Protein AF-A0A969LE19-F1 (afdb_monomer_lite)

Sequence (248 aa):
MICRSRPLHRPPPCPGFSGVHDQVFVLPAPLATGDPVYARVIANGKGAEDLRFSASSLDTVLDRGAEHARMIALAFGALCAVALAALLIWFVLSDKLFVLYAALFSLQALYLAFFSGQGFEWPLLQYALPLTSHAWNVPVALSGAAASLFVREIADLKRFSPRVY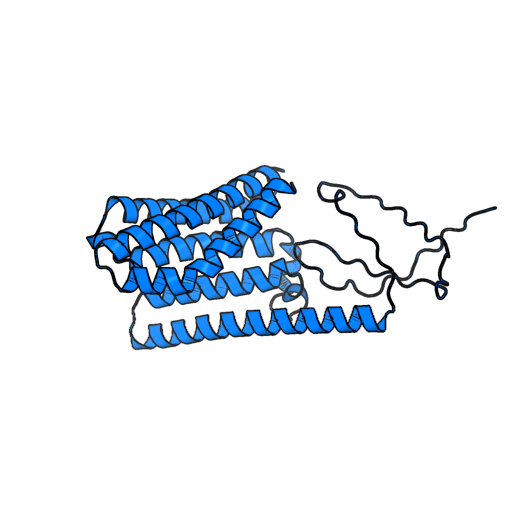TIFGWLAGAFVVLAVANVGGYLGLGGIVAMIGNLLFIGSAIFTLVVSFLAWRRGSRAAGWFLIAWGLLEAMTIATALRMLLAG

Foldseek 3Di:
DDPPDDDFDWDPWQQAAQPPTPTDTDDPDDDDVPDDDDDDDDDDDAPPPDDDDDDDDPVVVVVVSVVVLVVLVVLLVVLQVQLVVLVVVCVVPVDCLSVLSSLLSNLVSQLSLVNRVVVCVDPVSVVCVVVRVLSNQLSVLQSQLSVLQNLLVQLVCVVVPVVSSVVSVVLSVVSNVLSVVSSVCPPVCVVVSLLVSLVSLLVSLVSSLVVLVVSVVVPRPSSVVVCVVCVVVSVVSNVVSVVVVVRD

Structure (mmCIF, N/CA/C/O backbone):
data_AF-A0A969LE19-F1
#
_entry.id   AF-A0A969LE19-F1
#
loop_
_atom_site.group_PDB
_atom_site.id
_atom_site.type_symbol
_atom_site.label_atom_id
_atom_site.label_alt_id
_atom_site.label_comp_id
_atom_site.label_asym_id
_atom_site.label_entity_id
_atom_site.label_seq_id
_atom_site.pdbx_PDB_ins_code
_atom_site.Cartn_x
_atom_site.Cartn_y
_atom_site.Cartn_z
_atom_site.occupancy
_atom_site.B_iso_or_equiv
_atom_site.auth_seq_id
_atom_site.auth_comp_id
_atom_site.auth_asym_id
_atom_site.auth_atom_id
_atom_site.pdbx_PDB_model_num
ATOM 1 N N . MET A 1 1 ? 21.028 9.042 -49.133 1.00 36.41 1 MET A N 1
ATOM 2 C CA . MET A 1 1 ? 21.689 8.277 -48.054 1.00 36.41 1 MET A CA 1
ATOM 3 C C . MET A 1 1 ? 20.644 7.336 -47.464 1.00 36.41 1 MET A C 1
ATOM 5 O O . MET A 1 1 ? 19.675 7.809 -46.888 1.00 36.41 1 MET A O 1
ATOM 9 N N . ILE A 1 2 ? 20.731 6.035 -47.751 1.00 31.73 2 ILE A N 1
ATOM 10 C CA . ILE A 1 2 ? 19.695 5.052 -47.388 1.00 31.73 2 ILE A CA 1
ATOM 11 C C . ILE A 1 2 ? 19.930 4.643 -45.931 1.00 31.73 2 ILE A C 1
ATOM 13 O O . ILE A 1 2 ? 20.863 3.900 -45.635 1.00 31.73 2 ILE A O 1
ATOM 17 N N . CYS A 1 3 ? 19.110 5.161 -45.017 1.00 33.97 3 CYS A N 1
ATOM 18 C CA . CYS A 1 3 ? 19.141 4.790 -43.606 1.00 33.97 3 CYS A CA 1
ATOM 19 C C . CYS A 1 3 ? 18.588 3.360 -43.461 1.00 33.97 3 CYS A C 1
ATOM 21 O O . CYS A 1 3 ? 17.378 3.149 -43.422 1.00 33.97 3 CYS A O 1
ATOM 23 N N . ARG A 1 4 ? 19.469 2.350 -43.448 1.00 35.00 4 ARG A N 1
ATOM 24 C CA . ARG A 1 4 ? 19.096 0.974 -43.084 1.00 35.00 4 ARG A CA 1
ATOM 25 C C . ARG A 1 4 ? 18.848 0.929 -41.575 1.00 35.00 4 ARG A C 1
ATOM 27 O O . ARG A 1 4 ? 19.797 0.901 -40.798 1.00 35.00 4 ARG A O 1
ATOM 34 N N . SER A 1 5 ? 17.585 0.887 -41.164 1.00 40.34 5 SER A N 1
ATOM 35 C CA . SER A 1 5 ? 17.194 0.576 -39.790 1.00 40.34 5 SER A CA 1
ATOM 36 C C . SER A 1 5 ? 17.557 -0.879 -39.476 1.00 40.34 5 SER A C 1
ATOM 38 O O . SER A 1 5 ? 16.873 -1.812 -39.894 1.00 40.34 5 SER A O 1
ATOM 40 N N . ARG A 1 6 ? 18.665 -1.105 -38.762 1.00 45.91 6 ARG A N 1
ATOM 41 C CA . ARG A 1 6 ? 18.943 -2.421 -38.174 1.00 45.91 6 ARG A CA 1
ATOM 42 C C . ARG A 1 6 ? 18.137 -2.562 -36.878 1.00 45.91 6 ARG A C 1
ATOM 44 O O . ARG A 1 6 ? 18.229 -1.671 -36.035 1.00 45.91 6 ARG A O 1
ATOM 51 N N . PRO A 1 7 ? 17.363 -3.645 -36.695 1.00 48.84 7 PRO A N 1
ATOM 52 C CA . PRO A 1 7 ? 16.723 -3.916 -35.414 1.00 48.84 7 PRO A CA 1
ATOM 53 C C . PRO A 1 7 ? 17.807 -4.153 -34.355 1.00 48.84 7 PRO A C 1
ATOM 55 O O . PRO A 1 7 ? 18.694 -4.986 -34.542 1.00 48.84 7 PRO A O 1
ATOM 58 N N . LEU A 1 8 ? 17.763 -3.378 -33.272 1.00 50.53 8 LEU A N 1
ATOM 59 C CA . LEU A 1 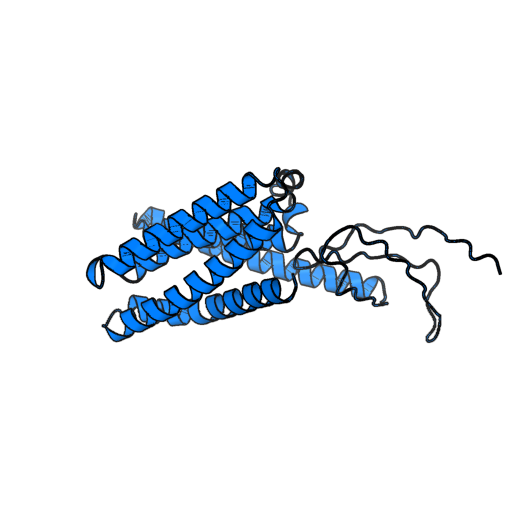8 ? 18.695 -3.501 -32.152 1.00 50.53 8 LEU A CA 1
ATOM 60 C C . LEU A 1 8 ? 18.378 -4.767 -31.354 1.00 50.53 8 LEU A C 1
ATOM 62 O O . LEU A 1 8 ? 17.209 -5.100 -31.140 1.00 50.53 8 LEU A O 1
ATOM 66 N N . HIS A 1 9 ? 19.422 -5.468 -30.911 1.00 49.78 9 HIS A N 1
ATOM 67 C CA . HIS A 1 9 ? 19.263 -6.627 -30.044 1.00 49.78 9 HIS A CA 1
ATOM 68 C C . HIS A 1 9 ? 18.785 -6.143 -28.671 1.00 49.78 9 HIS A C 1
ATOM 70 O O . HIS A 1 9 ? 19.413 -5.276 -28.058 1.00 49.78 9 HIS A O 1
ATOM 76 N N . ARG A 1 10 ? 17.633 -6.653 -28.228 1.00 47.09 10 ARG A N 1
ATOM 77 C CA . ARG A 1 10 ? 17.060 -6.329 -26.922 1.00 47.09 10 ARG A CA 1
ATOM 78 C C . ARG A 1 10 ? 17.648 -7.288 -25.886 1.00 47.09 10 ARG A C 1
ATOM 80 O O . ARG A 1 10 ? 17.325 -8.475 -25.959 1.00 47.09 10 ARG A O 1
ATOM 87 N N . PRO A 1 11 ? 18.495 -6.828 -24.951 1.00 50.28 11 PRO A N 1
ATOM 88 C CA . PRO A 1 11 ? 18.735 -7.577 -23.725 1.00 50.28 11 PRO A CA 1
ATOM 89 C C . PRO A 1 11 ? 17.413 -7.752 -22.952 1.00 50.28 11 PRO A C 1
ATOM 91 O O . PRO A 1 11 ? 16.429 -7.063 -23.254 1.00 50.28 11 PRO A O 1
ATOM 94 N N . PRO A 1 12 ? 17.356 -8.680 -21.979 1.00 48.44 12 PRO A N 1
ATOM 95 C CA . PRO A 1 12 ? 16.197 -8.799 -21.104 1.00 48.44 12 PRO A CA 1
ATOM 96 C C . PRO A 1 12 ? 15.851 -7.428 -20.493 1.00 48.44 12 PRO A C 1
ATOM 98 O O . PRO A 1 12 ? 16.762 -6.666 -20.160 1.00 48.44 12 PRO A O 1
ATOM 101 N N . PRO A 1 13 ? 14.556 -7.080 -20.403 1.00 51.72 13 PRO A N 1
ATOM 102 C CA . PRO A 1 13 ? 14.128 -5.796 -19.861 1.00 51.72 13 PRO A CA 1
ATOM 103 C C . PRO A 1 13 ? 14.626 -5.644 -18.421 1.00 51.72 13 PRO A C 1
ATOM 105 O O . PRO A 1 13 ? 14.497 -6.573 -17.628 1.00 51.72 13 PRO A O 1
ATOM 108 N N . CYS A 1 14 ? 15.175 -4.478 -18.077 1.00 44.94 14 CYS A N 1
ATOM 109 C CA . CYS A 1 14 ? 15.458 -4.150 -16.685 1.00 44.94 14 CYS A CA 1
ATOM 110 C C . CYS A 1 14 ? 14.157 -3.652 -16.031 1.00 44.94 14 CYS A C 1
ATOM 112 O O . CYS A 1 14 ? 13.462 -2.824 -16.630 1.00 44.94 14 CYS A O 1
ATOM 114 N N . PRO A 1 15 ? 13.786 -4.142 -14.836 1.00 50.91 15 PRO A N 1
ATOM 115 C CA . PRO A 1 15 ? 12.581 -3.682 -14.161 1.00 50.91 15 PRO A CA 1
ATOM 116 C C . PRO A 1 15 ? 12.729 -2.201 -13.792 1.00 50.91 15 PRO A C 1
ATOM 118 O O . PRO A 1 15 ? 13.655 -1.813 -13.082 1.00 50.91 15 PRO A O 1
ATOM 121 N N . GLY A 1 16 ? 11.821 -1.377 -14.312 1.00 46.31 16 GLY A N 1
ATOM 122 C CA . GLY A 1 16 ? 11.715 0.038 -13.983 1.00 46.31 16 GLY A CA 1
ATOM 123 C C . GLY A 1 16 ? 10.565 0.305 -13.011 1.00 46.31 16 GLY A C 1
ATOM 124 O O . GLY A 1 16 ? 9.591 -0.445 -12.916 1.00 46.31 16 GLY A O 1
ATOM 125 N N . PHE A 1 17 ? 10.700 1.389 -12.254 1.00 42.28 17 PHE A N 1
ATOM 126 C CA . PHE A 1 17 ? 9.775 1.779 -11.194 1.00 42.28 17 PHE A CA 1
ATOM 127 C C . PHE A 1 17 ? 8.467 2.356 -11.766 1.00 42.28 17 PHE A C 1
ATOM 129 O O . PHE A 1 17 ? 8.497 3.157 -12.695 1.00 42.28 17 PHE A O 1
ATOM 136 N N . SER A 1 18 ? 7.311 2.055 -11.161 1.00 44.66 18 SER A N 1
ATOM 137 C CA . SER A 1 18 ? 6.027 2.727 -11.451 1.00 44.66 18 SER A CA 1
ATOM 138 C C . SER A 1 18 ? 5.414 2.447 -12.833 1.00 44.66 18 SER A C 1
ATOM 140 O O . SER A 1 18 ? 4.820 3.342 -13.437 1.00 44.66 18 SER A O 1
ATOM 142 N N . GLY A 1 19 ? 5.564 1.234 -13.372 1.00 45.75 19 GLY A N 1
ATOM 143 C CA . GLY A 1 19 ? 5.108 0.932 -14.738 1.00 45.75 19 GLY A CA 1
ATOM 144 C C . GLY A 1 19 ? 5.872 1.707 -15.825 1.00 45.75 19 GLY A C 1
ATOM 145 O O . GLY A 1 19 ? 5.530 1.612 -17.003 1.00 45.75 19 GLY A O 1
ATOM 146 N N . VAL A 1 20 ? 6.920 2.448 -15.443 1.00 49.94 20 VAL A N 1
ATOM 147 C CA . VAL A 1 20 ? 7.927 2.972 -16.361 1.00 49.94 20 VAL A CA 1
ATOM 148 C C . VAL A 1 20 ? 8.785 1.782 -16.756 1.00 49.94 20 VAL A C 1
ATOM 150 O O . VAL A 1 20 ? 9.534 1.237 -15.951 1.00 49.94 20 VAL A O 1
ATOM 153 N N . HIS A 1 21 ? 8.624 1.325 -17.990 1.00 53.62 21 HIS A N 1
ATOM 154 C CA . HIS A 1 21 ? 9.462 0.273 -18.536 1.00 53.62 21 HIS A CA 1
ATOM 155 C C . HIS A 1 21 ? 10.773 0.888 -19.021 1.00 53.62 21 HIS A C 1
ATOM 157 O O . HIS A 1 21 ? 10.807 1.480 -20.102 1.00 53.62 21 HIS A O 1
ATOM 163 N N . ASP A 1 22 ? 11.850 0.714 -18.254 1.00 59.25 22 ASP A N 1
ATOM 164 C CA . ASP A 1 22 ? 13.194 0.999 -18.752 1.00 59.25 22 ASP A CA 1
ATOM 165 C C . ASP A 1 22 ? 13.553 -0.050 -19.808 1.00 59.25 22 ASP A C 1
ATOM 167 O O . ASP A 1 22 ? 13.890 -1.203 -19.529 1.00 59.25 22 ASP A O 1
ATOM 171 N N . GLN A 1 23 ? 13.423 0.348 -21.073 1.00 67.25 23 GLN A N 1
ATOM 172 C CA . GLN A 1 23 ? 13.844 -0.475 -22.196 1.00 67.25 23 GLN A CA 1
ATOM 173 C C . GLN A 1 23 ? 15.302 -0.182 -22.515 1.00 67.25 23 GLN A C 1
ATOM 175 O O . GLN A 1 23 ? 15.652 0.891 -23.008 1.00 67.25 23 GLN A O 1
ATOM 180 N N . VAL A 1 24 ? 16.151 -1.172 -22.259 1.00 71.88 24 VAL A N 1
ATOM 181 C CA . VAL A 1 24 ? 17.570 -1.113 -22.595 1.00 71.88 24 VAL A CA 1
ATOM 182 C C . VAL A 1 24 ? 17.761 -1.637 -24.015 1.00 71.88 24 VAL A C 1
ATOM 184 O O . VAL A 1 24 ? 17.301 -2.724 -24.363 1.00 71.88 24 VAL A O 1
ATOM 187 N N . PHE A 1 25 ? 18.460 -0.865 -24.844 1.00 75.00 25 PHE A N 1
ATOM 188 C CA . PHE A 1 25 ? 18.833 -1.259 -26.200 1.00 75.00 25 PHE A CA 1
ATOM 189 C C . PHE A 1 25 ? 20.350 -1.215 -26.334 1.00 75.00 25 PHE A C 1
ATOM 191 O O . PHE A 1 25 ? 20.971 -0.191 -26.053 1.00 75.00 25 PHE A O 1
ATOM 198 N N . VAL A 1 26 ? 20.950 -2.316 -26.788 1.00 79.19 26 VAL A N 1
ATOM 199 C CA . VAL A 1 26 ? 22.393 -2.356 -27.046 1.00 79.19 26 VAL A CA 1
ATOM 200 C C . VAL A 1 26 ? 22.663 -1.731 -28.408 1.00 79.19 26 VAL A C 1
ATOM 202 O O . VAL A 1 26 ? 22.120 -2.174 -29.422 1.00 79.19 26 VAL A O 1
ATOM 205 N N . LEU A 1 27 ? 23.505 -0.700 -28.431 1.00 79.31 27 LEU A N 1
ATOM 206 C CA . LEU A 1 27 ? 23.938 -0.050 -29.662 1.00 79.31 27 LEU A CA 1
ATOM 207 C C . LEU A 1 27 ? 25.045 -0.871 -30.345 1.00 79.31 27 LEU A C 1
ATOM 209 O O . LEU A 1 27 ? 25.908 -1.424 -29.667 1.00 79.31 27 LEU A O 1
ATOM 213 N N . PRO A 1 28 ? 25.048 -0.954 -31.686 1.00 75.31 28 PRO A N 1
ATOM 214 C CA . PRO A 1 28 ? 25.991 -1.786 -32.432 1.00 75.31 28 PRO A CA 1
ATOM 215 C C . PRO A 1 28 ? 27.413 -1.210 -32.486 1.00 75.31 28 PRO A C 1
ATOM 217 O O . PRO A 1 28 ? 28.329 -1.920 -32.892 1.00 75.31 28 PRO A O 1
ATOM 220 N N . ALA A 1 29 ? 27.600 0.061 -32.123 1.00 78.69 29 ALA A N 1
ATOM 221 C CA . ALA A 1 29 ? 28.895 0.725 -32.068 1.00 78.69 29 ALA A CA 1
ATOM 222 C C . ALA A 1 29 ? 28.968 1.642 -30.831 1.00 78.69 29 ALA A C 1
ATOM 224 O O . ALA A 1 29 ? 27.926 2.163 -30.416 1.00 78.69 29 ALA A O 1
ATOM 225 N N . PRO A 1 30 ? 30.165 1.849 -30.248 1.00 78.06 30 PRO A N 1
ATOM 226 C CA . PRO A 1 30 ? 30.364 2.838 -29.195 1.00 78.06 30 PRO A CA 1
ATOM 227 C C . PRO A 1 30 ? 30.008 4.233 -29.714 1.00 78.06 30 PRO A C 1
ATOM 229 O O . PRO A 1 30 ? 30.428 4.604 -30.807 1.00 78.06 30 PRO A O 1
ATOM 232 N N . LEU A 1 31 ? 29.247 4.996 -28.932 1.00 80.12 31 LEU A N 1
ATOM 233 C CA . LEU A 1 31 ? 28.940 6.392 -29.238 1.00 80.12 31 LEU A CA 1
ATOM 234 C C . LEU A 1 31 ? 30.134 7.280 -28.892 1.00 80.12 31 LEU A C 1
ATOM 236 O O . LEU A 1 31 ? 30.628 7.229 -27.762 1.00 80.12 31 LEU A O 1
ATOM 240 N N . ALA A 1 32 ? 30.553 8.128 -29.827 1.00 80.00 32 ALA A N 1
ATOM 241 C CA . ALA A 1 32 ? 31.421 9.257 -29.531 1.00 80.00 32 ALA A CA 1
ATOM 242 C C . ALA A 1 32 ? 30.590 10.478 -29.099 1.00 80.00 32 ALA A C 1
ATOM 244 O O . ALA A 1 32 ? 29.412 10.625 -29.437 1.00 80.00 32 ALA A O 1
ATOM 245 N N . THR A 1 33 ? 31.207 11.385 -28.341 1.00 75.38 33 THR A N 1
ATOM 246 C CA . THR A 1 33 ? 30.573 12.650 -27.953 1.00 75.38 33 THR A CA 1
ATOM 247 C C . THR A 1 33 ? 30.204 13.449 -29.205 1.00 75.38 33 THR A C 1
ATOM 249 O O . THR A 1 33 ? 31.085 13.865 -29.951 1.00 75.38 33 THR A O 1
ATOM 252 N N . GLY A 1 34 ? 28.906 13.682 -29.416 1.00 77.25 34 GLY A N 1
ATOM 253 C CA . GLY A 1 34 ? 28.380 14.407 -30.579 1.00 77.25 34 GLY A CA 1
ATOM 254 C C . GLY A 1 34 ? 27.748 13.527 -31.661 1.00 77.25 34 GLY A C 1
ATOM 255 O O . GLY A 1 34 ? 27.151 14.073 -32.588 1.00 77.25 34 GLY A O 1
ATOM 256 N N . ASP A 1 35 ? 27.810 12.197 -31.535 1.00 82.62 35 ASP A N 1
ATOM 257 C CA . ASP A 1 35 ? 27.139 11.296 -32.474 1.00 82.62 35 ASP A CA 1
ATOM 258 C C . ASP A 1 35 ? 25.607 11.389 -32.335 1.00 82.62 35 ASP A C 1
ATOM 260 O O . ASP A 1 35 ? 25.065 11.211 -31.236 1.00 82.62 35 ASP A O 1
ATOM 264 N N . PRO A 1 36 ? 24.867 11.642 -33.431 1.00 80.44 36 PRO A N 1
ATOM 265 C CA . PRO A 1 36 ? 23.417 11.733 -33.372 1.00 80.44 36 PRO A CA 1
ATOM 266 C C . PRO A 1 36 ? 22.781 10.341 -33.264 1.00 80.44 36 PRO A C 1
ATOM 268 O O . PRO A 1 36 ? 22.986 9.469 -34.111 1.00 80.44 36 PRO A O 1
ATOM 271 N N . VAL A 1 37 ? 21.934 10.153 -32.248 1.00 80.31 37 VAL A N 1
ATOM 272 C CA . VAL A 1 37 ? 21.099 8.956 -32.080 1.00 80.31 37 VAL A CA 1
ATOM 273 C C . VAL A 1 37 ? 19.658 9.299 -32.425 1.00 80.31 37 VAL A C 1
ATOM 275 O O . VAL A 1 37 ? 19.051 10.174 -31.813 1.00 80.31 37 VAL A O 1
ATOM 278 N N . TYR A 1 38 ? 19.089 8.573 -33.385 1.00 81.50 38 TYR A N 1
ATOM 279 C CA . TYR A 1 38 ? 17.689 8.719 -33.770 1.00 81.50 38 TYR A CA 1
ATOM 280 C C . TYR A 1 38 ? 16.873 7.557 -33.207 1.00 81.50 38 TYR A C 1
ATOM 282 O O . TYR A 1 38 ? 17.061 6.406 -33.602 1.00 81.50 38 TYR A O 1
ATOM 290 N N . ALA A 1 39 ? 15.937 7.861 -32.309 1.00 78.50 39 ALA A N 1
ATOM 291 C CA . ALA A 1 39 ? 14.972 6.902 -31.788 1.00 78.50 39 ALA A CA 1
ATOM 292 C C . ALA A 1 39 ? 13.577 7.234 -32.327 1.00 78.50 39 ALA A C 1
ATOM 294 O O . ALA A 1 39 ? 13.076 8.343 -32.150 1.00 78.50 39 ALA A O 1
ATOM 295 N N . ARG A 1 40 ? 12.930 6.263 -32.980 1.00 81.19 40 ARG A N 1
ATOM 296 C CA . ARG A 1 40 ? 11.511 6.362 -33.335 1.00 81.19 40 ARG A CA 1
ATOM 297 C C . ARG A 1 40 ? 10.702 5.617 -32.284 1.00 81.19 40 ARG A C 1
ATOM 299 O O . ARG A 1 40 ? 10.739 4.389 -32.251 1.00 81.19 40 ARG A O 1
ATOM 306 N N . VAL A 1 41 ? 9.954 6.352 -31.468 1.00 74.25 41 VAL A N 1
ATOM 307 C CA . VAL A 1 41 ? 9.020 5.761 -30.506 1.00 74.25 41 VAL 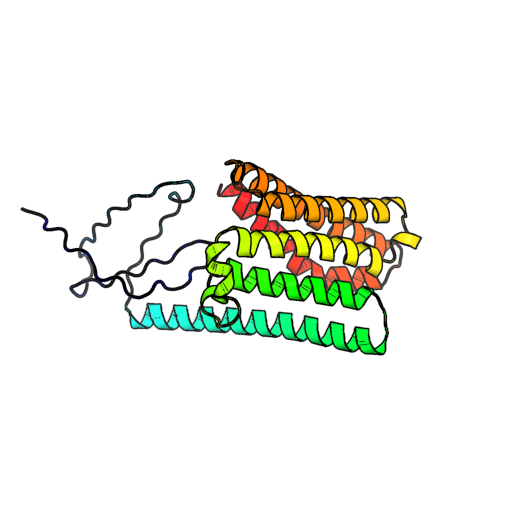A CA 1
ATOM 308 C C . VAL A 1 41 ? 7.623 5.747 -31.101 1.00 74.25 41 VAL A C 1
ATOM 310 O O . VAL A 1 41 ? 7.116 6.765 -31.563 1.00 74.25 41 VAL A O 1
ATOM 313 N N . ILE A 1 42 ? 7.020 4.563 -31.120 1.00 74.00 42 ILE A N 1
ATOM 314 C CA . ILE A 1 42 ? 5.616 4.370 -31.466 1.00 74.00 42 ILE A CA 1
ATOM 315 C C . ILE A 1 42 ? 4.941 3.961 -30.166 1.00 74.00 42 ILE A C 1
ATOM 317 O O . ILE A 1 42 ? 5.086 2.820 -29.729 1.00 74.00 42 ILE A O 1
ATOM 321 N N . ALA A 1 43 ? 4.274 4.908 -29.518 1.00 65.81 43 ALA A N 1
ATOM 322 C CA . ALA A 1 43 ? 3.527 4.636 -28.306 1.00 65.81 43 ALA A CA 1
ATOM 323 C C . ALA A 1 43 ? 2.046 4.451 -28.642 1.00 65.81 43 ALA A C 1
ATOM 325 O O . ALA A 1 43 ? 1.455 5.280 -29.329 1.00 65.81 43 ALA A O 1
ATOM 326 N N . ASN A 1 44 ? 1.457 3.363 -28.150 1.00 56.16 44 ASN A N 1
ATOM 327 C CA . ASN A 1 44 ? 0.028 3.092 -28.256 1.00 56.16 44 ASN A CA 1
ATOM 328 C C . ASN A 1 44 ? -0.565 3.141 -26.840 1.00 56.16 44 ASN A C 1
ATOM 330 O O . ASN A 1 44 ? -0.366 2.204 -26.071 1.00 56.16 44 ASN A O 1
ATOM 334 N N . GLY A 1 45 ? -1.261 4.228 -26.493 1.00 56.16 45 GLY A N 1
ATOM 335 C CA . GLY A 1 45 ? -1.911 4.414 -25.186 1.00 56.16 45 GLY A CA 1
ATOM 336 C C . GLY A 1 45 ? -1.483 5.686 -24.439 1.00 56.16 45 GLY A C 1
ATOM 337 O O . GLY A 1 45 ? -0.658 6.454 -24.928 1.00 56.16 45 GLY A O 1
ATOM 338 N N . LYS A 1 46 ? -2.069 5.909 -23.254 1.00 47.06 46 LYS A N 1
ATOM 339 C CA . LYS A 1 46 ? -1.696 6.992 -22.323 1.00 47.06 46 LYS A CA 1
ATOM 340 C C . LYS A 1 46 ? -0.398 6.638 -21.581 1.00 47.06 46 LYS A C 1
ATOM 342 O O . LYS A 1 46 ? -0.215 5.474 -21.230 1.00 47.06 46 LYS A O 1
ATOM 347 N N . GLY A 1 47 ? 0.481 7.618 -21.343 1.00 50.31 47 GLY A N 1
ATOM 348 C CA . GLY A 1 47 ? 1.786 7.420 -20.677 1.00 50.31 47 GLY A CA 1
ATOM 349 C C . GLY A 1 47 ? 3.022 7.586 -21.575 1.00 50.31 47 GLY A C 1
ATOM 350 O O . GLY A 1 47 ? 4.148 7.429 -21.116 1.00 50.31 47 GLY A O 1
ATOM 351 N N . ALA A 1 48 ? 2.834 7.952 -22.846 1.00 54.19 48 ALA A N 1
ATOM 352 C CA . ALA A 1 48 ? 3.904 8.249 -23.808 1.00 54.19 48 ALA A CA 1
ATOM 353 C C . ALA A 1 48 ? 4.546 9.643 -23.642 1.00 54.19 48 ALA A C 1
ATOM 355 O O . ALA A 1 48 ? 5.279 10.102 -24.515 1.00 54.19 48 ALA A O 1
ATOM 356 N N . GLU A 1 49 ? 4.189 10.348 -22.573 1.00 55.75 49 GLU A N 1
ATOM 357 C CA . GLU A 1 49 ? 4.239 11.813 -22.492 1.00 55.75 49 GLU A CA 1
ATOM 358 C C . GLU A 1 49 ? 5.515 12.301 -21.784 1.00 55.75 49 GLU A C 1
ATOM 360 O O . GLU A 1 49 ? 5.957 13.421 -22.012 1.00 55.75 49 GLU A O 1
ATOM 365 N N . ASP A 1 50 ? 6.161 11.424 -21.003 1.00 60.66 50 ASP A N 1
ATOM 366 C CA . ASP A 1 50 ? 7.442 11.663 -20.319 1.00 60.66 50 ASP A CA 1
ATOM 367 C C . ASP A 1 50 ? 8.473 10.602 -20.753 1.00 60.66 50 ASP A C 1
ATOM 369 O O . ASP A 1 50 ? 8.895 9.733 -19.988 1.00 60.66 50 ASP A O 1
ATOM 373 N N . LEU A 1 51 ? 8.834 10.620 -22.042 1.00 68.62 51 LEU A N 1
ATOM 374 C CA . LEU A 1 51 ? 9.896 9.768 -22.580 1.00 68.62 51 LEU A CA 1
ATOM 375 C C . LEU A 1 51 ? 11.258 10.380 -22.267 1.00 68.62 51 LEU A C 1
ATOM 377 O O . LEU A 1 51 ? 11.630 11.425 -22.805 1.00 68.62 51 LEU A O 1
ATOM 381 N N . ARG A 1 52 ? 12.035 9.689 -21.435 1.00 72.62 52 ARG A N 1
ATOM 382 C CA . ARG A 1 52 ? 13.413 10.067 -21.126 1.00 72.62 52 ARG A CA 1
ATOM 383 C C . ARG A 1 52 ? 14.374 9.133 -21.833 1.00 72.62 52 ARG A C 1
ATOM 385 O O . ARG A 1 52 ? 14.350 7.926 -21.626 1.00 72.62 52 ARG A O 1
ATOM 392 N N . PHE A 1 53 ? 15.245 9.711 -22.647 1.00 78.19 53 PHE A N 1
ATOM 393 C CA . PHE A 1 53 ? 16.324 8.982 -23.296 1.00 78.19 53 PHE A CA 1
ATOM 394 C C . PHE A 1 53 ? 17.628 9.320 -22.595 1.00 78.19 53 PHE A C 1
ATOM 396 O O . PHE A 1 53 ? 17.948 10.489 -22.381 1.00 78.19 53 PHE A O 1
ATOM 403 N N . SER A 1 54 ? 18.389 8.292 -22.248 1.00 79.81 54 SER A N 1
ATOM 404 C CA . SER A 1 54 ? 19.750 8.455 -21.758 1.00 79.81 54 SER A CA 1
ATOM 405 C C . SER A 1 54 ? 20.643 7.404 -22.401 1.00 79.81 54 SER A C 1
ATOM 407 O O . SER A 1 54 ? 20.207 6.285 -22.667 1.00 79.81 54 SER A O 1
ATOM 409 N N . ALA A 1 55 ? 21.883 7.787 -22.685 1.00 81.44 55 ALA A N 1
ATOM 410 C CA . ALA A 1 55 ? 22.926 6.870 -23.111 1.00 81.44 55 ALA A CA 1
ATOM 411 C C . ALA A 1 55 ? 23.878 6.651 -21.932 1.00 81.44 55 ALA A C 1
ATOM 413 O O . ALA A 1 55 ? 24.283 7.603 -21.264 1.00 81.44 55 ALA A O 1
ATOM 414 N N . SER A 1 56 ? 24.218 5.397 -21.657 1.00 81.19 56 SER A N 1
ATOM 415 C CA . SER A 1 56 ? 25.171 5.026 -20.614 1.00 81.19 56 SER A CA 1
ATOM 416 C C . SER A 1 56 ? 25.896 3.742 -21.012 1.00 81.19 56 SER A C 1
ATOM 418 O O . SER A 1 56 ? 25.512 3.089 -21.985 1.00 81.19 56 SER A O 1
ATOM 420 N N . SER A 1 57 ? 26.962 3.392 -20.295 1.00 82.31 57 SER A N 1
ATOM 421 C CA . SER A 1 57 ? 27.628 2.105 -20.490 1.00 82.31 57 SER A CA 1
ATOM 422 C C . SER A 1 57 ? 26.769 0.974 -19.923 1.00 82.31 57 SER A C 1
ATOM 424 O O . SER A 1 57 ? 25.999 1.172 -18.980 1.00 82.31 57 SER A O 1
ATOM 426 N N . LEU A 1 58 ? 26.911 -0.225 -20.496 1.00 79.56 58 LEU A N 1
ATOM 427 C CA . LEU A 1 58 ? 26.175 -1.408 -20.048 1.00 79.56 58 LEU A CA 1
ATOM 428 C C . LEU A 1 58 ? 26.424 -1.690 -18.561 1.00 79.56 58 LEU A C 1
ATOM 430 O O . LEU A 1 58 ? 25.467 -1.903 -17.825 1.00 79.56 58 LEU A O 1
ATOM 434 N N . ASP A 1 59 ? 27.679 -1.604 -18.117 1.00 81.50 59 ASP A N 1
ATOM 435 C CA . ASP A 1 59 ? 28.059 -1.861 -16.723 1.00 81.50 59 ASP A CA 1
ATOM 436 C C . ASP A 1 59 ? 27.334 -0.916 -15.759 1.00 81.50 59 ASP A C 1
ATOM 438 O O . ASP A 1 59 ? 26.736 -1.354 -14.783 1.00 81.50 59 ASP A O 1
ATOM 442 N N . THR A 1 60 ? 27.270 0.380 -16.083 1.00 82.69 60 THR A N 1
ATOM 443 C CA . THR A 1 60 ? 26.568 1.363 -15.244 1.00 82.69 60 THR A CA 1
ATOM 444 C C . THR A 1 60 ? 25.057 1.121 -15.195 1.00 82.69 60 THR A C 1
ATOM 446 O O . THR A 1 60 ? 24.430 1.356 -14.162 1.00 82.69 60 THR A O 1
ATOM 449 N N . VAL A 1 61 ? 24.452 0.657 -16.292 1.00 79.62 61 VAL A N 1
ATOM 450 C CA . VAL A 1 61 ? 23.021 0.308 -16.322 1.00 79.62 61 VAL A CA 1
ATOM 451 C C . VAL A 1 61 ? 22.752 -0.943 -15.484 1.00 79.62 61 VAL A C 1
ATOM 453 O O . VAL A 1 61 ? 21.805 -0.953 -14.697 1.00 79.62 61 VAL A O 1
ATOM 456 N N . LEU A 1 62 ? 23.597 -1.969 -15.607 1.00 80.81 62 LEU A N 1
ATOM 457 C CA . LEU A 1 62 ? 23.471 -3.211 -14.844 1.00 80.81 62 LEU A CA 1
ATOM 458 C C . LEU A 1 62 ? 23.696 -2.990 -13.345 1.00 80.81 62 LEU A C 1
ATOM 460 O O . LEU A 1 62 ? 22.908 -3.493 -12.545 1.00 80.81 62 LEU A O 1
ATOM 464 N N . ASP A 1 63 ? 24.699 -2.198 -12.962 1.00 83.69 63 ASP A N 1
ATOM 465 C CA . ASP A 1 63 ? 24.988 -1.889 -11.559 1.00 83.69 63 ASP A CA 1
ATOM 466 C C . ASP A 1 63 ? 23.828 -1.139 -10.896 1.00 83.69 63 ASP A C 1
ATOM 468 O O . ASP A 1 63 ? 23.374 -1.528 -9.817 1.00 83.69 63 ASP A O 1
ATOM 472 N N . ARG A 1 64 ? 23.275 -0.115 -11.564 1.00 80.81 64 ARG A N 1
ATOM 473 C CA . ARG A 1 64 ? 22.090 0.605 -11.061 1.00 80.81 64 ARG A CA 1
ATOM 474 C C . ARG A 1 64 ? 20.870 -0.304 -10.962 1.00 80.81 64 ARG A C 1
ATOM 476 O O . ARG A 1 64 ? 20.141 -0.233 -9.973 1.00 80.81 64 ARG A O 1
ATOM 483 N N . GLY A 1 65 ? 20.646 -1.156 -11.964 1.00 78.19 65 GLY A N 1
ATOM 484 C CA . GLY A 1 65 ? 19.560 -2.135 -11.947 1.00 78.19 65 GLY A CA 1
ATOM 485 C C . GLY A 1 65 ? 19.695 -3.112 -10.777 1.00 78.19 65 GLY A C 1
ATOM 486 O O . GLY A 1 65 ? 18.727 -3.357 -10.058 1.00 78.19 65 GLY A O 1
ATOM 487 N N . ALA A 1 66 ? 20.908 -3.608 -10.523 1.00 81.38 66 ALA A N 1
ATOM 488 C CA . ALA A 1 66 ? 21.198 -4.509 -9.413 1.00 81.38 66 ALA A CA 1
ATOM 489 C C . ALA A 1 66 ? 21.049 -3.825 -8.044 1.00 81.38 66 ALA A C 1
ATOM 491 O O . ALA A 1 66 ? 20.506 -4.425 -7.114 1.00 81.38 66 ALA A O 1
ATOM 492 N N . GLU A 1 67 ? 21.505 -2.580 -7.900 1.00 85.19 67 GLU A N 1
ATOM 493 C CA . GLU A 1 67 ? 21.331 -1.798 -6.672 1.00 85.19 67 GLU A CA 1
ATOM 494 C C . GLU A 1 67 ? 19.846 -1.557 -6.378 1.00 85.19 67 GLU A C 1
ATOM 496 O O . GLU A 1 67 ? 19.376 -1.832 -5.270 1.00 85.19 67 GLU A O 1
ATOM 501 N N . HIS A 1 68 ? 19.085 -1.134 -7.389 1.00 80.50 68 HIS A N 1
ATOM 502 C CA . HIS A 1 68 ? 17.641 -0.949 -7.274 1.00 80.50 68 HIS A CA 1
ATOM 503 C C . HIS A 1 68 ? 16.937 -2.247 -6.868 1.00 80.50 68 HIS A C 1
ATOM 505 O O . HIS A 1 68 ? 16.148 -2.265 -5.918 1.00 80.50 68 HIS A O 1
ATOM 511 N N . ALA A 1 69 ? 17.308 -3.350 -7.520 1.00 81.31 69 ALA A N 1
ATOM 512 C CA . ALA A 1 69 ? 16.762 -4.662 -7.235 1.00 81.31 69 ALA A CA 1
ATOM 513 C C . ALA A 1 69 ? 17.024 -5.112 -5.787 1.00 81.31 69 ALA A C 1
ATOM 515 O O . ALA A 1 69 ? 16.149 -5.678 -5.121 1.00 81.31 69 ALA A O 1
ATOM 516 N N . ARG A 1 70 ? 18.223 -4.835 -5.265 1.00 86.31 70 ARG A N 1
ATOM 517 C CA . ARG A 1 70 ? 18.581 -5.124 -3.869 1.00 86.31 70 ARG A CA 1
ATOM 518 C C . ARG A 1 70 ? 17.776 -4.275 -2.892 1.00 86.31 70 ARG A C 1
ATOM 520 O O . ARG A 1 70 ? 17.297 -4.814 -1.897 1.00 86.31 70 ARG A O 1
ATOM 527 N N . MET A 1 71 ? 17.588 -2.984 -3.170 1.00 88.19 71 MET A N 1
ATOM 528 C CA . MET A 1 71 ? 16.791 -2.103 -2.308 1.00 88.19 71 MET A CA 1
ATOM 529 C C . MET A 1 71 ? 15.336 -2.572 -2.191 1.00 88.19 71 MET A C 1
ATOM 531 O O . MET A 1 71 ? 14.806 -2.639 -1.081 1.00 88.19 71 MET A O 1
ATOM 535 N N . ILE A 1 72 ? 14.704 -2.954 -3.306 1.00 87.25 72 ILE A N 1
ATOM 536 C CA . ILE A 1 72 ? 13.333 -3.489 -3.303 1.00 87.25 72 ILE A CA 1
ATOM 537 C C . ILE A 1 72 ? 13.263 -4.807 -2.531 1.00 87.25 72 ILE A C 1
ATOM 539 O O . ILE A 1 72 ? 12.369 -4.974 -1.703 1.00 87.25 72 ILE A O 1
ATOM 543 N N . ALA A 1 73 ? 14.207 -5.726 -2.754 1.00 87.19 73 ALA A N 1
ATOM 544 C CA . ALA A 1 73 ? 14.240 -7.004 -2.045 1.00 87.19 73 ALA A CA 1
ATOM 545 C C . ALA A 1 73 ? 14.404 -6.819 -0.524 1.00 87.19 73 ALA A C 1
ATOM 547 O O . ALA A 1 73 ? 13.718 -7.483 0.254 1.00 87.19 73 ALA A O 1
ATOM 548 N N . LEU A 1 74 ? 15.259 -5.884 -0.093 1.00 91.69 74 LEU A N 1
ATOM 549 C CA . LEU A 1 74 ? 15.431 -5.538 1.321 1.00 91.69 74 LEU A CA 1
ATOM 550 C C . LEU A 1 74 ? 14.157 -4.934 1.920 1.00 91.69 74 LEU A C 1
ATOM 552 O O . LEU A 1 74 ? 13.733 -5.349 2.999 1.00 91.69 74 LEU A O 1
ATOM 556 N N . ALA A 1 75 ? 13.522 -3.993 1.220 1.00 91.56 75 ALA A N 1
ATOM 557 C CA . ALA A 1 75 ? 12.276 -3.379 1.671 1.00 91.56 75 ALA A CA 1
ATOM 558 C C . ALA A 1 75 ? 11.132 -4.404 1.750 1.00 91.56 75 ALA A C 1
ATOM 560 O O . ALA A 1 75 ? 10.418 -4.455 2.750 1.00 91.56 75 ALA A O 1
ATOM 561 N N . PHE A 1 76 ? 10.999 -5.272 0.745 1.00 92.00 76 PHE A N 1
ATOM 562 C CA . PHE A 1 76 ? 10.045 -6.379 0.753 1.00 92.00 76 PHE A CA 1
ATOM 563 C C . PHE A 1 76 ? 10.288 -7.320 1.939 1.00 92.00 76 PHE A C 1
ATOM 565 O O . PHE A 1 76 ? 9.366 -7.596 2.707 1.00 92.00 76 PHE A O 1
ATOM 572 N N . GLY A 1 77 ? 11.536 -7.755 2.137 1.00 92.12 77 GLY A N 1
ATOM 573 C CA . GLY A 1 77 ? 11.921 -8.615 3.254 1.00 92.12 77 GLY A CA 1
ATOM 574 C C . GLY A 1 77 ? 11.618 -7.984 4.613 1.00 92.12 77 GLY A C 1
ATOM 575 O O . GLY A 1 77 ? 11.086 -8.660 5.493 1.00 92.12 77 GLY A O 1
ATOM 576 N N . ALA A 1 78 ? 11.872 -6.682 4.773 1.00 94.50 78 ALA A N 1
ATOM 577 C CA . ALA A 1 78 ? 11.542 -5.947 5.991 1.00 94.50 78 ALA A CA 1
ATOM 578 C C . ALA A 1 78 ? 10.026 -5.914 6.256 1.00 94.50 78 ALA A C 1
ATOM 580 O O . ALA A 1 78 ? 9.595 -6.201 7.374 1.00 94.50 78 ALA A O 1
ATOM 581 N N . LEU A 1 79 ? 9.203 -5.634 5.238 1.00 94.19 79 LEU A N 1
ATOM 582 C CA . LEU A 1 79 ? 7.740 -5.642 5.369 1.00 94.19 79 LEU A CA 1
ATOM 583 C C . LEU A 1 79 ? 7.212 -7.044 5.722 1.00 94.19 79 LEU A C 1
ATOM 585 O O . LEU A 1 79 ? 6.365 -7.177 6.607 1.00 94.19 79 LEU A O 1
ATOM 589 N N . CYS A 1 80 ? 7.750 -8.096 5.096 1.00 94.69 80 CYS A N 1
ATOM 590 C CA . CYS A 1 80 ? 7.417 -9.482 5.427 1.00 94.69 80 CYS A CA 1
ATOM 591 C C . CYS A 1 80 ? 7.840 -9.862 6.850 1.00 94.69 80 CYS A C 1
ATOM 593 O O . CYS A 1 80 ? 7.077 -10.524 7.551 1.00 94.69 80 CYS A O 1
ATOM 595 N N . ALA A 1 81 ? 9.018 -9.426 7.304 1.00 96.44 81 ALA A N 1
ATOM 596 C CA . ALA A 1 81 ? 9.481 -9.667 8.667 1.00 96.44 81 ALA A CA 1
ATOM 597 C C . ALA A 1 81 ? 8.563 -8.993 9.699 1.00 96.44 81 ALA A C 1
ATOM 599 O O . ALA A 1 81 ? 8.196 -9.620 10.692 1.00 96.44 81 ALA A O 1
ATOM 600 N N . VAL A 1 82 ? 8.131 -7.753 9.442 1.00 95.12 82 VAL A N 1
ATOM 601 C CA . VAL A 1 82 ? 7.160 -7.040 10.289 1.00 95.12 82 VAL A CA 1
ATOM 602 C C . VAL A 1 82 ? 5.811 -7.762 10.310 1.00 95.12 82 VAL A C 1
ATOM 604 O O . VAL A 1 82 ? 5.241 -7.957 11.385 1.00 95.12 82 VAL A O 1
ATOM 607 N N . ALA A 1 83 ? 5.313 -8.204 9.153 1.00 95.75 83 ALA A N 1
ATOM 608 C CA . ALA A 1 83 ? 4.065 -8.958 9.074 1.00 95.75 83 ALA A CA 1
ATOM 609 C C . ALA A 1 83 ? 4.146 -10.292 9.834 1.00 95.75 83 ALA A C 1
ATOM 611 O O . ALA A 1 83 ? 3.241 -10.620 10.601 1.00 95.75 83 ALA A O 1
ATOM 612 N N . LEU A 1 84 ? 5.247 -11.033 9.680 1.00 96.81 84 LEU A N 1
ATOM 613 C CA . LEU A 1 84 ? 5.478 -12.289 10.390 1.00 96.81 84 LEU A CA 1
ATOM 614 C C . LEU A 1 84 ? 5.586 -12.068 11.901 1.00 96.81 84 LEU A C 1
ATOM 616 O O . LEU A 1 84 ? 4.944 -12.782 12.666 1.00 96.81 84 LEU A O 1
ATOM 620 N N . ALA A 1 85 ? 6.342 -11.059 12.338 1.00 96.44 85 ALA A N 1
ATOM 621 C CA . ALA A 1 85 ? 6.439 -10.700 13.749 1.00 96.44 85 ALA A CA 1
ATOM 622 C C . ALA A 1 85 ? 5.056 -10.375 14.335 1.00 96.44 85 ALA A C 1
ATOM 624 O O . ALA A 1 85 ? 4.718 -10.848 15.418 1.00 96.44 85 ALA A O 1
ATOM 625 N N . ALA A 1 86 ? 4.220 -9.642 13.598 1.00 94.25 86 ALA A N 1
ATOM 626 C CA . ALA A 1 86 ? 2.853 -9.353 14.012 1.00 94.25 86 ALA A CA 1
ATOM 627 C C . ALA A 1 86 ? 1.983 -10.615 14.110 1.00 94.25 86 ALA A C 1
ATOM 629 O O . ALA A 1 86 ? 1.250 -10.759 15.083 1.00 94.25 86 ALA A O 1
ATOM 630 N N . LEU A 1 87 ? 2.099 -11.561 13.172 1.00 94.69 87 LEU A N 1
ATOM 631 C CA . LEU A 1 87 ? 1.401 -12.852 13.258 1.00 94.69 87 LEU A CA 1
ATOM 632 C C . LEU A 1 87 ? 1.868 -13.693 14.451 1.00 94.69 87 LEU A C 1
ATOM 634 O O . LEU A 1 87 ? 1.046 -14.344 15.091 1.00 94.69 87 LEU A O 1
ATOM 638 N N . LEU A 1 88 ? 3.159 -13.665 14.782 1.00 96.12 88 LEU A N 1
ATOM 639 C CA . LEU A 1 88 ? 3.689 -14.350 15.964 1.00 96.12 88 LEU A CA 1
ATOM 640 C C . LEU A 1 88 ? 3.168 -13.717 17.258 1.00 96.12 88 LEU A C 1
ATOM 642 O O . LEU A 1 88 ? 2.767 -14.431 18.174 1.00 96.12 88 LEU A O 1
ATOM 646 N N . ILE A 1 89 ? 3.111 -12.384 17.329 1.00 93.25 89 ILE A N 1
ATOM 647 C CA . ILE A 1 89 ? 2.514 -11.686 18.475 1.00 93.25 89 ILE A CA 1
ATOM 648 C C . ILE A 1 89 ? 1.018 -11.998 18.560 1.00 93.25 89 ILE A C 1
ATOM 650 O O . ILE A 1 89 ? 0.523 -12.287 19.647 1.00 93.25 89 ILE A O 1
ATOM 654 N N . TRP A 1 90 ? 0.304 -12.001 17.431 1.00 95.81 90 TRP A N 1
ATOM 655 C CA . TRP A 1 90 ? -1.090 -12.432 17.377 1.00 95.81 90 TRP A CA 1
ATOM 656 C C . TRP A 1 90 ? -1.261 -13.859 17.899 1.00 95.81 90 TRP A C 1
ATOM 658 O O . TRP A 1 90 ? -2.167 -14.103 18.684 1.00 95.81 90 TRP A O 1
ATOM 668 N N . PHE A 1 91 ? -0.389 -14.790 17.518 1.00 95.25 91 PHE A N 1
ATOM 669 C CA . PHE A 1 91 ? -0.467 -16.174 17.979 1.00 95.25 91 PHE A CA 1
ATOM 670 C C . PHE A 1 91 ? -0.380 -16.285 19.511 1.00 95.25 91 PHE A C 1
ATOM 672 O O . PHE A 1 91 ? -1.052 -17.124 20.104 1.00 95.25 91 PHE A O 1
ATOM 679 N N . VAL A 1 92 ? 0.390 -15.405 20.162 1.00 95.56 92 VAL A N 1
ATOM 680 C CA . VAL A 1 92 ? 0.531 -15.383 21.628 1.00 95.56 92 VAL A CA 1
ATOM 681 C C . VAL A 1 92 ? -0.585 -14.581 22.313 1.00 95.56 92 VAL A C 1
ATOM 683 O O . VAL A 1 92 ? -1.146 -15.043 23.302 1.00 95.56 92 VAL A O 1
ATOM 686 N N . LEU A 1 93 ? -0.915 -13.380 21.821 1.00 92.94 93 LEU A N 1
ATOM 687 C CA . LEU A 1 93 ? -1.866 -12.460 22.472 1.00 92.94 93 LEU A CA 1
ATOM 688 C C . LEU A 1 93 ? -3.323 -12.655 22.020 1.00 92.94 93 LEU A C 1
ATOM 690 O O . LEU A 1 93 ? -4.238 -12.204 22.704 1.00 92.94 93 LEU A O 1
ATOM 694 N N . SER A 1 94 ? -3.551 -13.286 20.867 1.00 90.44 94 SER A N 1
ATOM 695 C CA . SER A 1 94 ? -4.856 -13.459 20.205 1.00 90.44 94 SER A CA 1
ATOM 696 C C . SER A 1 94 ? -5.638 -12.161 19.942 1.00 90.44 94 SER A C 1
ATOM 698 O O . SER A 1 94 ? -6.854 -12.187 19.752 1.00 90.44 94 SER A O 1
ATOM 700 N N . ASP A 1 95 ? -4.958 -11.012 19.872 1.00 90.12 95 ASP A N 1
ATOM 701 C CA . ASP A 1 95 ? -5.589 -9.726 19.560 1.00 90.12 95 ASP A CA 1
ATOM 702 C C . ASP A 1 95 ? -5.687 -9.501 18.041 1.00 90.12 95 ASP A C 1
ATOM 704 O O . ASP A 1 95 ? -4.690 -9.477 17.312 1.00 90.12 95 ASP A O 1
ATOM 708 N N . LYS A 1 96 ? -6.917 -9.284 17.564 1.00 89.56 96 LYS A N 1
ATOM 709 C CA . LYS A 1 96 ? -7.267 -8.992 16.165 1.00 89.56 96 LYS A CA 1
ATOM 710 C C . LYS A 1 96 ? -6.487 -7.821 15.555 1.00 89.56 96 LYS A C 1
ATOM 712 O O . LYS A 1 96 ? -6.328 -7.783 14.333 1.00 89.56 96 LYS A O 1
ATOM 717 N N . LEU A 1 97 ? -6.005 -6.874 16.363 1.00 90.69 97 LEU A N 1
ATOM 718 C CA . LEU A 1 97 ? -5.231 -5.725 15.887 1.00 90.69 97 LEU A CA 1
ATOM 719 C C . LEU A 1 97 ? -3.956 -6.180 15.166 1.00 90.69 97 LEU A C 1
ATOM 721 O O . LEU A 1 97 ? -3.616 -5.633 14.117 1.00 90.69 97 LEU A O 1
ATOM 725 N N . PHE A 1 98 ? -3.306 -7.233 15.663 1.00 92.44 98 PHE A N 1
ATOM 726 C CA . PHE A 1 98 ? -2.098 -7.781 15.049 1.00 92.44 98 PHE A CA 1
ATOM 727 C C . PHE A 1 98 ? -2.371 -8.515 13.731 1.00 92.44 98 PHE A C 1
ATOM 729 O O . PHE A 1 98 ? -1.526 -8.480 12.841 1.00 92.44 98 PHE A O 1
ATOM 736 N N . VAL A 1 99 ? -3.560 -9.104 13.551 1.00 94.31 99 VAL A N 1
ATOM 737 C CA . VAL A 1 99 ? -3.969 -9.692 12.260 1.00 94.31 99 VAL A CA 1
ATOM 738 C C . VAL A 1 99 ? -4.149 -8.602 11.209 1.00 94.31 99 VAL A C 1
ATOM 740 O O . VAL A 1 99 ? -3.657 -8.737 10.092 1.00 94.31 99 VAL A O 1
ATOM 743 N N . LEU A 1 100 ? -4.815 -7.499 11.567 1.00 92.81 100 LEU A N 1
ATOM 744 C CA . LEU A 1 100 ? -4.983 -6.349 10.671 1.00 92.81 100 LEU A CA 1
ATOM 745 C C . LEU A 1 100 ? -3.635 -5.725 10.307 1.00 92.81 100 LEU A C 1
ATOM 747 O O . LEU A 1 100 ? -3.409 -5.368 9.152 1.00 92.81 100 LEU A O 1
ATOM 751 N N . TYR A 1 101 ? -2.729 -5.647 11.279 1.00 92.00 101 TYR A N 1
ATOM 752 C CA . TYR A 1 101 ? -1.371 -5.168 11.068 1.00 92.00 101 TYR A CA 1
ATOM 753 C C . TYR A 1 101 ? -0.581 -6.082 10.125 1.00 92.00 101 TYR A C 1
ATOM 755 O O . TYR A 1 101 ? -0.027 -5.621 9.130 1.00 92.00 101 TYR A O 1
ATOM 763 N N . ALA A 1 102 ? -0.590 -7.394 10.369 1.00 95.06 102 ALA A N 1
ATOM 764 C CA . ALA A 1 102 ? 0.047 -8.364 9.487 1.00 95.06 102 ALA A CA 1
ATOM 765 C C . ALA A 1 102 ? -0.517 -8.313 8.061 1.00 95.06 102 ALA A C 1
ATOM 767 O O . ALA A 1 102 ? 0.248 -8.341 7.095 1.00 95.06 102 ALA A O 1
ATOM 768 N N . ALA A 1 103 ? -1.842 -8.200 7.923 1.00 95.06 103 ALA A N 1
ATOM 769 C CA . ALA A 1 103 ? -2.506 -8.081 6.632 1.00 95.06 103 ALA A CA 1
ATOM 770 C C . ALA A 1 103 ? -2.065 -6.811 5.891 1.00 95.06 103 ALA A C 1
ATOM 772 O O . ALA A 1 103 ? -1.676 -6.896 4.728 1.00 95.06 103 ALA A O 1
ATOM 773 N N . LEU A 1 104 ? -2.050 -5.660 6.574 1.00 93.00 104 LEU A N 1
ATOM 774 C CA . LEU A 1 104 ? -1.589 -4.385 6.020 1.00 93.00 104 LEU A CA 1
ATOM 775 C C . LEU A 1 104 ? -0.169 -4.498 5.451 1.00 93.00 104 LEU A C 1
ATOM 777 O O . LEU A 1 104 ? 0.048 -4.191 4.281 1.00 93.00 104 LEU A O 1
ATOM 781 N N . PHE A 1 105 ? 0.787 -4.974 6.252 1.00 93.44 105 PHE A N 1
ATOM 782 C CA . PHE A 1 105 ? 2.190 -5.063 5.834 1.00 93.44 105 PHE A CA 1
ATOM 783 C C . PHE A 1 105 ? 2.428 -6.128 4.760 1.00 93.44 105 PHE A C 1
ATOM 785 O O . PHE A 1 105 ? 3.226 -5.902 3.853 1.00 93.44 105 PHE A O 1
ATOM 792 N N . SER A 1 106 ? 1.700 -7.247 4.801 1.00 94.44 106 SER A N 1
ATOM 793 C CA . SER A 1 106 ? 1.776 -8.277 3.755 1.00 94.44 106 SER A CA 1
ATOM 794 C C . SER A 1 106 ? 1.271 -7.749 2.412 1.00 94.44 106 SER A C 1
ATOM 796 O O . SER A 1 106 ? 1.916 -7.937 1.382 1.00 94.44 106 SER A O 1
ATOM 798 N N . LEU A 1 107 ? 0.139 -7.039 2.415 1.00 94.19 107 LEU A N 1
ATOM 799 C CA . LEU A 1 107 ? -0.425 -6.431 1.210 1.00 94.19 107 LEU A CA 1
ATOM 800 C C . LEU A 1 107 ? 0.462 -5.299 0.683 1.00 94.19 107 LEU A C 1
ATOM 802 O O . LEU A 1 107 ? 0.641 -5.185 -0.528 1.00 94.19 107 LEU A O 1
ATOM 806 N N . GLN A 1 108 ? 1.081 -4.520 1.574 1.00 91.62 108 GLN A N 1
ATOM 807 C CA . GLN A 1 108 ? 2.048 -3.493 1.194 1.00 91.62 108 GLN A CA 1
ATOM 808 C C . GLN A 1 108 ? 3.318 -4.096 0.575 1.00 91.62 108 GLN A C 1
ATOM 810 O O . GLN A 1 108 ? 3.841 -3.549 -0.395 1.00 91.62 108 GLN A O 1
ATOM 815 N N . ALA A 1 109 ? 3.794 -5.234 1.093 1.00 91.94 109 ALA A N 1
ATOM 816 C CA . ALA A 1 109 ? 4.919 -5.966 0.516 1.00 91.94 109 ALA A CA 1
ATOM 817 C C . ALA A 1 109 ? 4.584 -6.458 -0.899 1.00 91.94 109 ALA A C 1
ATOM 819 O O . ALA A 1 109 ? 5.355 -6.236 -1.831 1.00 91.94 109 ALA A O 1
ATOM 820 N N . LEU A 1 110 ? 3.403 -7.058 -1.084 1.00 91.50 110 LEU A N 1
ATOM 821 C CA . LEU A 1 110 ? 2.933 -7.490 -2.403 1.00 91.50 110 LEU A CA 1
ATOM 822 C C . LEU A 1 110 ? 2.788 -6.315 -3.372 1.00 91.50 110 LEU A C 1
ATOM 824 O O . LEU A 1 110 ? 3.256 -6.404 -4.506 1.00 91.50 110 LEU A O 1
ATOM 828 N N . TYR A 1 111 ? 2.193 -5.207 -2.924 1.00 88.94 111 TYR A N 1
ATOM 829 C CA . TYR A 1 111 ? 2.120 -3.983 -3.715 1.00 88.94 111 TYR A CA 1
ATOM 830 C C . TYR A 1 111 ? 3.515 -3.535 -4.158 1.00 88.94 111 TYR A C 1
ATOM 832 O O . TYR A 1 111 ? 3.723 -3.345 -5.350 1.00 88.94 111 TYR A O 1
ATOM 840 N N . LEU A 1 112 ? 4.486 -3.441 -3.244 1.00 88.56 112 LEU A N 1
ATOM 841 C CA . LEU A 1 112 ? 5.852 -3.032 -3.573 1.00 88.56 112 LEU A CA 1
ATOM 842 C C . LEU A 1 112 ? 6.513 -3.969 -4.598 1.00 88.56 112 LEU A C 1
ATOM 844 O O . LEU A 1 112 ? 7.137 -3.498 -5.551 1.00 88.56 112 LEU A O 1
ATOM 848 N N . ALA A 1 113 ? 6.360 -5.284 -4.428 1.00 87.31 113 ALA A N 1
ATOM 849 C CA . ALA A 1 113 ? 6.936 -6.280 -5.327 1.00 87.31 113 ALA A CA 1
ATOM 850 C C . ALA A 1 113 ? 6.343 -6.197 -6.743 1.00 87.31 113 ALA A C 1
ATOM 852 O O . ALA A 1 113 ? 7.083 -6.213 -7.725 1.00 87.31 113 ALA A O 1
ATOM 853 N N . PHE A 1 114 ? 5.020 -6.070 -6.870 1.00 84.19 114 PHE A N 1
ATOM 854 C CA . PHE A 1 114 ? 4.370 -6.003 -8.182 1.00 84.19 114 PHE A CA 1
ATOM 855 C C . PHE A 1 114 ? 4.482 -4.626 -8.835 1.00 84.19 114 PHE A C 1
ATOM 857 O O . PHE A 1 114 ? 4.687 -4.539 -10.043 1.00 84.19 114 PHE A O 1
ATOM 864 N N . PHE A 1 115 ? 4.390 -3.549 -8.056 1.00 81.19 115 PHE A N 1
ATOM 865 C CA . PHE A 1 115 ? 4.489 -2.179 -8.559 1.00 81.19 115 PHE A CA 1
ATOM 866 C C . PHE A 1 115 ? 5.889 -1.848 -9.092 1.00 81.19 115 PHE A C 1
ATOM 868 O O . PHE A 1 115 ? 6.029 -1.080 -10.043 1.00 81.19 115 PHE A O 1
ATOM 875 N N . SER A 1 116 ? 6.929 -2.447 -8.505 1.00 76.94 116 SER A N 1
ATOM 876 C CA . SER A 1 116 ? 8.304 -2.345 -9.010 1.00 76.94 116 SER A CA 1
ATOM 877 C C . SER A 1 116 ? 8.599 -3.261 -10.202 1.00 76.94 116 SER A C 1
ATOM 879 O O . SER A 1 116 ? 9.669 -3.167 -10.793 1.00 76.94 116 SER A O 1
ATOM 881 N N . GLY A 1 117 ? 7.696 -4.185 -10.542 1.00 73.88 117 GLY A N 1
ATOM 882 C CA . GLY A 1 117 ? 7.894 -5.185 -11.594 1.00 73.88 117 GLY A CA 1
ATOM 883 C C . GLY A 1 117 ? 8.843 -6.331 -11.220 1.00 73.88 117 GLY A C 1
ATOM 884 O O . GLY A 1 117 ? 8.731 -7.419 -11.778 1.00 73.88 117 GLY A O 1
ATOM 885 N N . GLN A 1 118 ? 9.719 -6.145 -10.234 1.00 76.94 118 GLN A N 1
ATOM 886 C CA . GLN A 1 118 ? 10.706 -7.146 -9.830 1.00 76.94 118 GLN A CA 1
ATOM 887 C C . GLN A 1 118 ? 10.081 -8.395 -9.195 1.00 76.94 118 GLN A C 1
ATOM 889 O O . GLN A 1 118 ? 10.621 -9.493 -9.312 1.00 76.94 118 GLN A O 1
ATOM 894 N N . GLY A 1 119 ? 8.911 -8.260 -8.563 1.00 77.06 119 GLY A N 1
ATOM 895 C CA . GLY A 1 119 ? 8.178 -9.396 -8.007 1.00 77.06 119 GLY A CA 1
ATOM 896 C C . GLY A 1 119 ? 7.845 -10.458 -9.056 1.00 77.06 119 GLY A C 1
ATOM 897 O O . GLY A 1 119 ? 7.806 -11.639 -8.732 1.00 77.06 119 GLY A O 1
ATOM 898 N N . PHE A 1 120 ? 7.675 -10.082 -10.325 1.00 79.31 120 PHE A N 1
ATOM 899 C CA . PHE A 1 120 ? 7.379 -11.034 -11.396 1.00 79.31 120 PHE A CA 1
ATOM 900 C C . PHE A 1 120 ? 8.545 -11.972 -11.739 1.00 79.31 120 PHE A C 1
ATOM 902 O O . PHE A 1 120 ? 8.314 -13.012 -12.349 1.00 79.31 120 PHE A O 1
ATOM 909 N N . GLU A 1 121 ? 9.771 -11.648 -11.325 1.00 76.62 121 GLU A N 1
ATOM 910 C CA . GLU A 1 121 ? 10.947 -12.506 -11.515 1.00 76.62 121 GLU A CA 1
ATOM 911 C C . GLU A 1 121 ? 11.089 -13.561 -10.406 1.00 76.62 121 GLU A C 1
ATOM 913 O O . GLU A 1 121 ? 11.898 -14.483 -10.511 1.00 76.62 121 GLU A O 1
ATOM 918 N N . TRP A 1 122 ? 10.317 -13.449 -9.319 1.00 80.88 122 TRP A N 1
ATOM 919 C CA . TRP A 1 122 ? 10.426 -14.369 -8.191 1.00 80.88 122 TRP A CA 1
ATOM 920 C C . TRP A 1 122 ? 9.607 -15.649 -8.413 1.00 80.88 122 TRP A C 1
ATOM 922 O O . TRP A 1 122 ? 8.459 -15.574 -8.862 1.00 80.88 122 TRP A O 1
ATOM 932 N N . PRO A 1 123 ? 10.119 -16.834 -8.010 1.00 81.19 123 PRO A N 1
ATOM 933 C CA . PRO A 1 123 ? 9.527 -18.129 -8.366 1.00 81.19 123 PRO A CA 1
ATOM 934 C C . PRO A 1 123 ? 8.054 -18.315 -7.982 1.00 81.19 123 PRO A C 1
ATOM 936 O O . PRO A 1 123 ? 7.324 -19.033 -8.664 1.00 81.19 123 PRO A O 1
ATOM 939 N N . LEU A 1 124 ? 7.620 -17.690 -6.885 1.00 81.00 124 LEU A N 1
ATOM 940 C CA . LEU A 1 124 ? 6.253 -17.783 -6.364 1.00 81.00 124 LEU A CA 1
ATOM 941 C C . LEU A 1 124 ? 5.318 -16.710 -6.938 1.00 81.00 124 LEU A C 1
ATOM 943 O O . LEU A 1 124 ? 4.127 -16.956 -7.099 1.00 81.00 124 LEU A O 1
ATOM 947 N N . LEU A 1 125 ? 5.844 -15.523 -7.239 1.00 79.88 125 LEU A N 1
ATOM 948 C CA . LEU A 1 125 ? 5.049 -14.368 -7.660 1.00 79.88 125 LEU A CA 1
ATOM 949 C C . LEU A 1 125 ? 4.920 -14.263 -9.188 1.00 79.88 125 LEU A C 1
ATOM 951 O O . LEU A 1 125 ? 3.981 -13.631 -9.671 1.00 79.88 125 LEU A O 1
ATOM 955 N N . GLN A 1 126 ? 5.779 -14.946 -9.955 1.00 78.25 126 GLN A N 1
ATOM 956 C CA . GLN A 1 126 ? 5.692 -15.021 -11.420 1.00 78.25 126 GLN A CA 1
ATOM 957 C C . GLN A 1 126 ? 4.336 -15.543 -11.923 1.00 78.25 126 GLN A C 1
ATOM 959 O O . GLN A 1 126 ? 3.892 -15.160 -12.999 1.00 78.25 126 GLN A O 1
ATOM 964 N N . TYR A 1 127 ? 3.626 -16.368 -11.143 1.00 75.12 127 TYR A N 1
ATOM 965 C CA . TYR A 1 127 ? 2.296 -16.869 -11.516 1.00 75.12 127 TYR A CA 1
ATOM 966 C C . TYR A 1 127 ? 1.247 -15.755 -11.646 1.00 75.12 127 TYR A C 1
ATOM 968 O O . TYR A 1 127 ? 0.207 -15.968 -12.266 1.00 75.12 127 TYR A O 1
ATOM 976 N N . ALA A 1 128 ? 1.518 -14.563 -11.105 1.00 72.31 128 ALA A N 1
ATOM 977 C CA . ALA A 1 128 ? 0.662 -13.393 -11.249 1.00 72.31 128 ALA A CA 1
ATOM 978 C C . ALA A 1 128 ? 0.887 -12.614 -12.561 1.00 72.31 128 ALA A C 1
ATOM 980 O O . ALA A 1 128 ? 0.164 -11.647 -12.802 1.00 72.31 128 ALA A O 1
ATOM 981 N N . LEU A 1 129 ? 1.823 -13.029 -13.434 1.00 68.25 129 LEU A N 1
ATOM 982 C CA . LEU A 1 129 ? 2.047 -12.413 -14.757 1.00 68.25 129 LEU A CA 1
ATOM 983 C C . LEU A 1 129 ? 0.752 -12.175 -15.559 1.00 68.25 129 LEU A C 1
ATOM 985 O O . LEU A 1 129 ? 0.584 -11.075 -16.087 1.00 68.25 129 LEU A O 1
ATOM 989 N N . PRO A 1 130 ? -0.189 -13.145 -15.639 1.00 66.81 130 PRO A N 1
ATOM 990 C CA . PRO A 1 130 ? -1.425 -12.979 -16.404 1.00 66.81 130 PRO A CA 1
ATOM 991 C C . PRO A 1 130 ? -2.330 -11.872 -15.857 1.00 66.81 130 PRO A C 1
ATOM 993 O O . PRO A 1 130 ? -3.151 -11.330 -16.592 1.00 66.81 130 PRO A O 1
ATOM 996 N N . LEU A 1 131 ? -2.184 -11.518 -14.575 1.00 64.38 131 LEU A N 1
ATOM 997 C CA . LEU A 1 131 ? -2.969 -10.466 -13.936 1.00 64.38 131 LEU A CA 1
ATOM 998 C C . LEU A 1 131 ? -2.439 -9.058 -14.253 1.00 64.38 131 LEU A C 1
ATOM 1000 O O . LEU A 1 131 ? -3.149 -8.096 -13.982 1.00 64.38 131 LEU A O 1
ATOM 1004 N N . THR A 1 132 ? -1.248 -8.918 -14.850 1.00 69.06 132 THR A N 1
ATOM 1005 C CA . THR A 1 132 ? -0.650 -7.645 -15.309 1.00 69.06 132 THR A CA 1
ATOM 1006 C C . THR A 1 132 ? -0.905 -6.461 -14.354 1.00 69.06 132 THR A C 1
ATOM 1008 O O . THR A 1 132 ? -0.488 -6.499 -13.196 1.00 69.06 132 THR A O 1
ATOM 1011 N N . SER A 1 133 ? -1.614 -5.413 -14.789 1.00 62.75 133 SER A N 1
ATOM 1012 C CA . SER A 1 133 ? -1.928 -4.219 -13.992 1.00 62.75 133 SER A CA 1
ATOM 1013 C C . SER A 1 133 ? -2.806 -4.496 -12.766 1.00 62.75 133 SER A C 1
ATOM 1015 O O . SER A 1 133 ? -2.826 -3.699 -11.830 1.00 62.75 133 SER A O 1
ATOM 1017 N N . HIS A 1 134 ? -3.526 -5.614 -12.723 1.00 66.81 134 HIS A N 1
ATOM 1018 C CA . HIS A 1 134 ? -4.336 -6.001 -11.565 1.00 66.81 134 HIS A CA 1
ATOM 1019 C C . HIS A 1 134 ? -3.479 -6.543 -10.416 1.00 66.81 134 HIS A C 1
ATOM 1021 O O . HIS A 1 134 ? -3.884 -6.439 -9.256 1.00 66.81 134 HIS A O 1
ATOM 1027 N N . ALA A 1 135 ? -2.286 -7.067 -10.722 1.00 71.94 135 ALA A N 1
ATOM 1028 C CA . ALA A 1 135 ? -1.400 -7.686 -9.741 1.00 71.94 135 ALA A CA 1
ATOM 1029 C C . ALA A 1 135 ? -0.965 -6.713 -8.633 1.00 71.94 135 ALA A C 1
ATOM 1031 O O . ALA A 1 135 ? -0.795 -7.138 -7.498 1.00 71.94 135 ALA A O 1
ATOM 1032 N N . TRP A 1 136 ? -0.845 -5.412 -8.924 1.00 76.12 136 TRP A N 1
ATOM 1033 C CA . TRP A 1 136 ? -0.498 -4.392 -7.924 1.00 76.12 136 TRP A CA 1
ATOM 1034 C C . TRP A 1 136 ? -1.703 -3.570 -7.435 1.00 76.12 136 TRP A C 1
ATOM 1036 O O . TRP A 1 136 ? -1.738 -3.185 -6.265 1.00 76.12 136 TRP A O 1
ATOM 1046 N N . ASN A 1 137 ? -2.721 -3.356 -8.279 1.00 83.00 137 ASN A N 1
ATOM 1047 C CA . ASN A 1 137 ? -3.922 -2.586 -7.929 1.00 83.00 137 ASN A CA 1
ATOM 1048 C C . ASN A 1 137 ? -4.799 -3.258 -6.856 1.00 83.00 137 ASN A C 1
ATOM 1050 O O . ASN A 1 137 ? -5.407 -2.587 -6.021 1.00 83.00 137 ASN A O 1
ATOM 1054 N N . VAL A 1 138 ? -4.879 -4.590 -6.861 1.00 87.25 138 VAL A N 1
ATOM 1055 C CA . VAL A 1 138 ? -5.677 -5.320 -5.867 1.00 87.25 138 VAL A CA 1
ATOM 1056 C C . VAL A 1 138 ? -5.007 -5.300 -4.487 1.00 87.25 138 VAL A C 1
ATOM 1058 O O . VAL A 1 138 ? -5.679 -4.906 -3.531 1.00 87.25 138 VAL A O 1
ATOM 1061 N N . PRO A 1 139 ? -3.705 -5.638 -4.341 1.00 89.81 139 PRO A N 1
ATOM 1062 C CA . PRO A 1 139 ? -3.026 -5.538 -3.053 1.00 89.81 139 PRO A CA 1
ATOM 1063 C C . PRO A 1 139 ? -3.062 -4.139 -2.450 1.00 89.81 139 PRO A C 1
ATOM 1065 O O . PRO A 1 139 ? -3.314 -4.024 -1.254 1.00 89.81 139 PRO A O 1
ATOM 1068 N N . VAL A 1 140 ? -2.872 -3.083 -3.252 1.00 89.31 140 VAL A N 1
ATOM 1069 C CA . VAL A 1 140 ? -2.925 -1.711 -2.727 1.00 89.31 140 VAL A CA 1
ATOM 1070 C C . VAL A 1 140 ? -4.332 -1.364 -2.238 1.00 89.31 140 VAL A C 1
ATOM 1072 O O . VAL A 1 140 ? -4.491 -0.911 -1.110 1.00 89.31 140 VAL A O 1
ATOM 1075 N N . ALA A 1 141 ? -5.385 -1.661 -3.007 1.00 91.50 141 ALA A N 1
ATOM 1076 C CA . ALA A 1 141 ? -6.756 -1.390 -2.572 1.00 91.50 141 ALA A CA 1
ATOM 1077 C C . ALA A 1 141 ? -7.108 -2.158 -1.285 1.00 91.50 141 ALA A C 1
ATOM 1079 O O . ALA A 1 141 ? -7.645 -1.582 -0.339 1.00 91.50 141 ALA A O 1
ATOM 1080 N N . LEU A 1 142 ? -6.739 -3.439 -1.200 1.00 93.62 142 LEU A N 1
ATOM 1081 C CA . LEU A 1 142 ? -6.942 -4.231 0.013 1.00 93.62 142 LEU A CA 1
ATOM 1082 C C . LEU A 1 142 ? -6.098 -3.725 1.193 1.00 93.62 142 LEU A C 1
ATOM 1084 O O . LEU A 1 142 ? -6.564 -3.799 2.333 1.00 93.62 142 LEU A O 1
ATOM 1088 N N . SER A 1 143 ? -4.897 -3.187 0.955 1.00 92.88 143 SER A N 1
ATOM 1089 C CA . SER A 1 143 ? -4.089 -2.583 2.019 1.00 92.88 143 SER A CA 1
ATOM 1090 C C . SER A 1 143 ? -4.776 -1.333 2.575 1.00 92.88 143 SER A C 1
ATOM 1092 O O . SER A 1 143 ? -4.838 -1.177 3.793 1.00 92.88 143 SER A O 1
ATOM 1094 N N . GLY A 1 144 ? -5.419 -0.523 1.725 1.00 91.25 144 GLY A N 1
ATOM 1095 C CA . GLY A 1 144 ? -6.274 0.595 2.145 1.00 91.25 144 GLY A CA 1
ATOM 1096 C C . GLY A 1 144 ? -7.463 0.157 3.015 1.00 91.25 144 GLY A C 1
ATOM 1097 O O . GLY A 1 144 ? -7.783 0.803 4.022 1.00 91.25 144 GLY A O 1
ATOM 1098 N N . ALA A 1 145 ? -8.078 -0.988 2.696 1.00 94.56 145 ALA A N 1
ATOM 1099 C CA . ALA A 1 145 ? -9.124 -1.575 3.535 1.00 94.56 145 ALA A CA 1
ATOM 1100 C C . ALA A 1 145 ? -8.578 -2.018 4.901 1.00 94.56 145 ALA A C 1
ATOM 1102 O O . ALA A 1 145 ? -9.139 -1.653 5.939 1.00 94.56 145 ALA A O 1
ATOM 1103 N N . ALA A 1 146 ? -7.463 -2.755 4.915 1.00 93.69 146 ALA A N 1
ATOM 1104 C CA . ALA A 1 146 ? -6.805 -3.199 6.143 1.00 93.69 146 ALA A CA 1
ATOM 1105 C C . ALA A 1 146 ? -6.359 -2.012 7.013 1.00 93.69 146 ALA A C 1
ATOM 1107 O O . ALA A 1 146 ? -6.599 -2.027 8.219 1.00 93.69 146 ALA A O 1
ATOM 1108 N N . ALA A 1 147 ? -5.801 -0.958 6.410 1.00 91.06 147 ALA A N 1
ATOM 1109 C CA . ALA A 1 147 ? -5.410 0.275 7.089 1.00 91.06 147 ALA A CA 1
ATOM 1110 C C . ALA A 1 147 ? -6.615 0.965 7.740 1.00 91.06 147 ALA A C 1
ATOM 1112 O O . ALA A 1 147 ? -6.569 1.308 8.919 1.00 91.06 147 ALA A O 1
ATOM 1113 N N . SER A 1 148 ? -7.729 1.096 7.015 1.00 92.38 148 SER A N 1
ATOM 1114 C CA . SER A 1 148 ? -8.959 1.701 7.545 1.00 92.38 148 SER A CA 1
ATOM 1115 C C . SER A 1 148 ? -9.504 0.926 8.753 1.00 92.38 148 SER A C 1
ATOM 1117 O O . SER A 1 148 ? -9.895 1.517 9.764 1.00 92.38 148 SER A O 1
ATOM 1119 N N . LEU A 1 149 ? -9.494 -0.409 8.676 1.00 92.94 149 LEU A N 1
ATOM 1120 C CA . LEU A 1 149 ? -9.881 -1.281 9.788 1.00 92.94 149 LEU A CA 1
ATOM 1121 C C . LEU A 1 149 ? -8.877 -1.226 10.946 1.00 92.94 149 LEU A C 1
ATOM 1123 O O . LEU A 1 149 ? -9.282 -1.306 12.101 1.00 92.94 149 LEU A O 1
ATOM 1127 N N . PHE A 1 150 ? -7.589 -1.079 10.662 1.00 91.12 150 PHE A N 1
ATOM 1128 C CA . PHE A 1 150 ? -6.547 -0.968 11.674 1.00 91.12 150 PHE A CA 1
ATOM 1129 C C . PHE A 1 150 ? -6.666 0.342 12.460 1.00 91.12 150 PHE A C 1
ATOM 1131 O O . PHE A 1 150 ? -6.748 0.317 13.688 1.00 91.12 150 PHE A O 1
ATOM 1138 N N . VAL A 1 151 ? -6.768 1.477 11.761 1.00 88.69 151 VAL A N 1
ATOM 1139 C CA . VAL A 1 151 ? -6.869 2.821 12.356 1.00 88.69 151 VAL A CA 1
ATOM 1140 C C . VAL A 1 151 ? -8.054 2.915 13.314 1.00 88.69 151 VAL A C 1
ATOM 1142 O O . VAL A 1 151 ? -7.922 3.441 14.422 1.00 88.69 151 VAL A O 1
ATOM 1145 N N . ARG A 1 152 ? -9.214 2.366 12.930 1.00 89.12 152 ARG A N 1
ATOM 1146 C CA . ARG A 1 152 ? -10.403 2.423 13.793 1.00 89.12 152 ARG A CA 1
ATOM 1147 C C . ARG A 1 152 ? -10.266 1.626 15.091 1.00 89.12 152 ARG A C 1
ATOM 1149 O O . ARG A 1 152 ? -10.941 1.969 16.061 1.00 89.12 152 ARG A O 1
ATOM 1156 N N . GLU A 1 153 ? -9.435 0.583 15.106 1.00 88.44 153 GLU A N 1
ATOM 1157 C CA . GLU A 1 153 ? -9.191 -0.239 16.295 1.00 88.44 153 GLU A CA 1
ATOM 1158 C C . GLU A 1 153 ? -8.064 0.362 17.152 1.00 88.44 153 GLU A C 1
ATOM 1160 O O . GLU A 1 153 ? -8.260 0.554 18.349 1.00 88.44 153 GLU A O 1
ATOM 1165 N N . ILE A 1 154 ? -6.925 0.752 16.560 1.00 84.44 154 ILE A N 1
ATOM 1166 C CA . ILE A 1 154 ? -5.770 1.278 17.316 1.00 84.44 154 ILE A CA 1
ATOM 1167 C C . ILE A 1 154 ? -6.042 2.631 17.985 1.00 84.44 154 ILE A C 1
ATOM 1169 O O . ILE A 1 154 ? -5.544 2.898 19.078 1.00 84.44 154 ILE A O 1
ATOM 1173 N N . ALA A 1 155 ? -6.850 3.491 17.361 1.00 77.56 155 ALA A N 1
ATOM 1174 C CA . ALA A 1 155 ? -7.210 4.782 17.939 1.00 77.56 155 ALA A CA 1
ATOM 1175 C C . ALA A 1 155 ? -8.364 4.686 18.963 1.00 77.56 155 ALA A C 1
ATOM 1177 O O . ALA A 1 155 ? -8.825 5.723 19.444 1.00 77.56 155 ALA A O 1
ATOM 1178 N N . ASP A 1 156 ? -8.828 3.470 19.296 1.00 76.12 156 ASP A N 1
ATOM 1179 C CA . ASP A 1 156 ? -9.972 3.190 20.181 1.00 76.12 156 ASP A CA 1
ATOM 1180 C C . ASP A 1 156 ? -11.208 4.046 19.825 1.00 76.12 156 ASP A C 1
ATOM 1182 O O . ASP A 1 156 ? -11.922 4.602 20.669 1.00 76.12 156 ASP A O 1
ATOM 1186 N N . LEU A 1 157 ? -11.466 4.207 18.519 1.00 73.69 157 LEU A N 1
ATOM 1187 C CA . LEU A 1 157 ? -12.497 5.134 18.036 1.00 73.69 157 LEU A CA 1
ATOM 1188 C C . LEU A 1 157 ? -13.899 4.717 18.462 1.00 73.69 157 LEU A C 1
ATOM 1190 O O . LEU A 1 157 ? -14.782 5.568 18.556 1.00 73.69 157 LEU A O 1
ATOM 1194 N N . LYS A 1 158 ? -14.109 3.433 18.768 1.00 73.06 158 LYS A N 1
ATOM 1195 C CA . LYS A 1 158 ? -15.384 2.938 19.289 1.00 73.06 158 LYS A CA 1
ATOM 1196 C C . LYS A 1 158 ? -15.781 3.664 20.578 1.00 73.06 158 LYS A C 1
ATOM 1198 O O . LYS A 1 158 ? -16.963 3.949 20.766 1.00 73.06 158 LYS A O 1
ATOM 1203 N N . ARG A 1 159 ? -14.807 4.004 21.428 1.00 77.31 159 ARG A N 1
ATOM 1204 C CA . ARG A 1 159 ? -15.029 4.723 22.685 1.00 77.31 159 ARG A CA 1
ATOM 1205 C C . ARG A 1 159 ? -15.074 6.240 22.497 1.00 77.31 159 ARG A C 1
ATOM 1207 O O . ARG A 1 159 ? -15.906 6.900 23.113 1.00 77.31 159 ARG A O 1
ATOM 1214 N N . PHE A 1 160 ? -14.210 6.799 21.646 1.00 74.56 160 PHE A N 1
ATOM 1215 C CA . PHE A 1 160 ? -14.091 8.256 21.478 1.00 74.56 160 PHE A CA 1
ATOM 1216 C C . PHE A 1 160 ? -15.097 8.871 20.496 1.00 74.56 160 PHE A C 1
ATOM 1218 O O . PHE A 1 160 ? -15.515 10.017 20.677 1.00 74.56 160 PHE A O 1
ATOM 1225 N N . SER A 1 161 ? -15.449 8.168 19.417 1.00 80.75 161 SER A N 1
ATOM 1226 C CA . SER A 1 161 ? -16.417 8.643 18.426 1.00 80.75 161 SER A CA 1
ATOM 1227 C C . SER A 1 161 ? -16.976 7.498 17.563 1.00 80.75 161 SER A C 1
ATOM 1229 O O . SER A 1 161 ? -16.405 7.166 16.518 1.00 80.75 161 SER A O 1
ATOM 1231 N N . PRO A 1 162 ? -18.155 6.951 17.919 1.00 84.25 162 PRO A N 1
ATOM 1232 C CA . PRO A 1 162 ? -18.798 5.873 17.163 1.00 84.25 162 PRO A CA 1
ATOM 1233 C C . PRO A 1 162 ? -19.067 6.234 15.697 1.00 84.25 162 PRO A C 1
ATOM 1235 O O . PRO A 1 162 ? -19.007 5.379 14.822 1.00 84.25 162 PRO A O 1
ATOM 1238 N N . ARG A 1 163 ? -19.317 7.519 15.404 1.00 87.94 163 ARG A N 1
ATOM 1239 C CA . ARG A 1 163 ? -19.527 8.002 14.030 1.00 87.94 163 ARG A CA 1
ATOM 1240 C C . ARG A 1 163 ? -18.275 7.825 13.173 1.00 87.94 163 ARG A C 1
ATOM 1242 O O . ARG A 1 163 ? -18.369 7.315 12.063 1.00 87.94 163 ARG A O 1
ATOM 1249 N N . VAL A 1 164 ? -17.109 8.207 13.696 1.00 87.81 164 VAL A N 1
ATOM 1250 C CA . VAL A 1 164 ? -15.831 8.076 12.980 1.00 87.81 164 VAL A CA 1
ATOM 1251 C C . VAL A 1 164 ? -15.456 6.602 12.815 1.00 87.81 164 VAL A C 1
ATOM 1253 O O . VAL A 1 164 ? -14.989 6.209 11.749 1.00 87.81 164 VAL A O 1
ATOM 1256 N N . TYR A 1 165 ? -15.752 5.765 13.816 1.00 89.50 165 TYR A N 1
ATOM 1257 C CA . TYR A 1 165 ? -15.600 4.310 13.708 1.00 89.50 165 TYR A CA 1
ATOM 1258 C C . TYR A 1 165 ? -16.400 3.734 12.525 1.00 89.50 165 TYR A C 1
ATOM 1260 O O . TYR A 1 165 ? -15.866 2.955 11.731 1.00 89.50 165 TYR A O 1
ATOM 1268 N N . THR A 1 166 ? -17.658 4.157 12.359 1.00 89.94 166 THR A N 1
ATOM 1269 C CA . THR A 1 166 ? -18.504 3.739 11.230 1.00 89.94 166 THR A CA 1
ATOM 1270 C C . THR A 1 166 ? -17.981 4.258 9.890 1.00 89.94 166 THR A C 1
ATOM 1272 O O . THR A 1 166 ? -17.989 3.507 8.918 1.00 89.94 166 THR A O 1
ATOM 1275 N N . ILE A 1 167 ? -17.473 5.495 9.825 1.00 93.00 167 ILE A N 1
ATOM 1276 C CA . ILE A 1 167 ? -16.881 6.057 8.595 1.00 93.00 167 ILE A CA 1
ATOM 1277 C C . ILE A 1 167 ? -15.686 5.218 8.127 1.00 93.00 167 ILE A C 1
ATOM 1279 O O . ILE A 1 167 ? -15.622 4.869 6.953 1.00 93.00 167 ILE A O 1
ATOM 1283 N N . PHE A 1 168 ? -14.782 4.819 9.027 1.00 91.62 168 PHE A N 1
ATOM 1284 C CA . PHE A 1 168 ? -13.682 3.916 8.664 1.00 91.62 168 PHE A CA 1
ATOM 1285 C C . PHE A 1 168 ? -14.161 2.532 8.215 1.00 91.62 168 PHE A C 1
ATOM 1287 O O . PHE A 1 168 ? -13.546 1.924 7.343 1.00 91.62 168 PHE A O 1
ATOM 1294 N N . GLY A 1 169 ? -15.274 2.039 8.767 1.00 91.75 169 GLY A N 1
ATOM 1295 C CA . GLY A 1 169 ? -15.932 0.831 8.262 1.00 91.75 169 GLY A CA 1
ATOM 1296 C C . GLY A 1 169 ? -16.409 0.984 6.814 1.00 91.75 169 GLY A C 1
ATOM 1297 O O . GLY A 1 169 ? -16.154 0.105 5.993 1.00 91.75 169 GLY A O 1
ATOM 1298 N N . TRP A 1 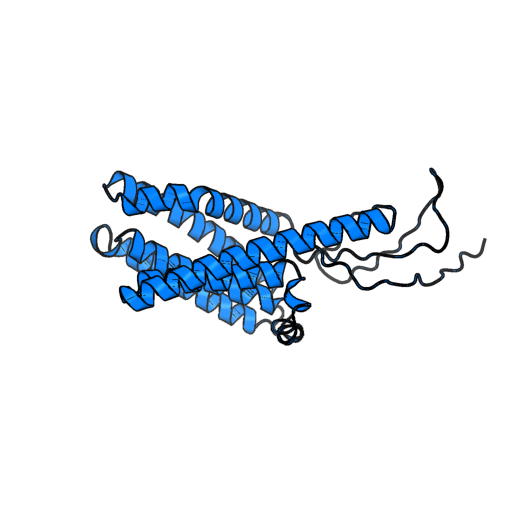170 ? -17.034 2.117 6.483 1.00 95.62 170 TRP A N 1
ATOM 1299 C CA . TRP A 1 170 ? -17.445 2.431 5.111 1.00 95.62 170 TRP A CA 1
ATOM 1300 C C . TRP A 1 170 ? -16.258 2.630 4.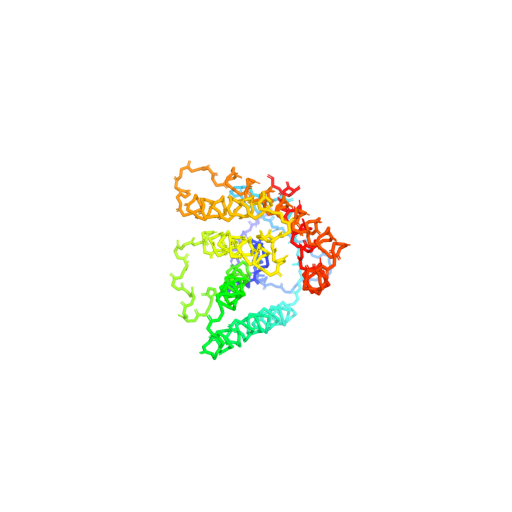169 1.00 95.62 170 TRP A C 1
ATOM 1302 O O . TRP A 1 170 ? -16.300 2.129 3.051 1.00 95.62 170 TRP A O 1
ATOM 1312 N N . LEU A 1 171 ? -15.188 3.293 4.620 1.00 93.38 171 LEU A N 1
ATOM 1313 C CA . LEU A 1 171 ? -13.947 3.433 3.852 1.00 93.38 171 LEU A CA 1
ATOM 1314 C C . LEU A 1 171 ? -13.333 2.069 3.537 1.00 93.38 171 LEU A C 1
ATOM 1316 O O . LEU A 1 171 ? -12.993 1.808 2.387 1.00 93.38 171 LEU A O 1
ATOM 1320 N N . ALA A 1 172 ? -13.268 1.167 4.521 1.00 93.62 172 ALA A N 1
ATOM 1321 C CA . ALA A 1 172 ? -12.805 -0.196 4.287 1.00 93.62 172 ALA A CA 1
ATOM 1322 C C . ALA A 1 172 ? -13.668 -0.916 3.239 1.00 93.62 172 ALA A C 1
ATOM 1324 O O . ALA A 1 172 ? -13.133 -1.541 2.326 1.00 93.62 172 ALA A O 1
ATOM 1325 N N . GLY A 1 173 ? -14.995 -0.774 3.322 1.00 95.00 173 GLY A N 1
ATOM 1326 C CA . GLY A 1 173 ? -15.918 -1.292 2.311 1.00 95.00 173 GLY A CA 1
ATOM 1327 C C . GLY A 1 173 ? -15.669 -0.702 0.919 1.00 95.00 173 GLY A C 1
ATOM 1328 O O . GLY A 1 173 ? -15.610 -1.446 -0.056 1.00 95.00 173 GLY A O 1
ATOM 1329 N N . ALA A 1 174 ? -15.452 0.611 0.820 1.00 93.75 174 ALA A N 1
ATOM 1330 C CA . ALA A 1 174 ? -15.148 1.289 -0.439 1.00 93.75 174 ALA A CA 1
ATOM 1331 C C . ALA A 1 174 ? -13.839 0.783 -1.065 1.00 93.75 174 ALA A C 1
ATOM 1333 O O . ALA A 1 174 ? -13.791 0.543 -2.269 1.00 93.75 174 ALA A O 1
ATOM 1334 N N . PHE A 1 175 ? -12.805 0.543 -0.256 1.00 93.69 175 PHE A N 1
ATOM 1335 C CA . PHE A 1 175 ? -11.550 -0.056 -0.712 1.00 93.69 175 PHE A CA 1
ATOM 1336 C C . PHE A 1 175 ? -11.714 -1.506 -1.190 1.00 93.69 175 PHE A C 1
ATOM 1338 O O . PHE A 1 175 ? -11.102 -1.896 -2.183 1.00 93.69 175 PHE A O 1
ATOM 1345 N N . VAL A 1 176 ? -12.574 -2.300 -0.547 1.00 93.94 176 VAL A N 1
ATOM 1346 C CA . VAL A 1 176 ? -12.908 -3.652 -1.029 1.00 93.94 176 VAL A CA 1
ATOM 1347 C C . VAL A 1 176 ? -13.651 -3.586 -2.365 1.00 93.94 176 VAL A C 1
ATOM 1349 O O . VAL A 1 176 ? -13.305 -4.317 -3.291 1.00 93.94 176 VAL A O 1
ATOM 1352 N N . VAL A 1 177 ? -14.623 -2.681 -2.506 1.00 92.62 177 VAL A N 1
ATOM 1353 C CA . VAL A 1 177 ? -15.317 -2.449 -3.785 1.00 92.62 177 VAL A CA 1
ATOM 1354 C C . VAL A 1 177 ? -14.326 -2.017 -4.863 1.00 92.62 177 VAL A C 1
ATOM 1356 O O . VAL A 1 177 ? -14.387 -2.524 -5.980 1.00 92.62 177 VAL A O 1
ATOM 1359 N N . LEU A 1 178 ? -13.371 -1.148 -4.526 1.00 90.06 178 LEU A N 1
ATOM 1360 C CA . LEU A 1 178 ? -12.300 -0.738 -5.429 1.00 90.06 178 LEU A CA 1
ATOM 1361 C C . LEU A 1 178 ? -11.419 -1.927 -5.842 1.00 90.06 178 LEU A C 1
ATOM 1363 O O . LEU A 1 178 ? -11.083 -2.047 -7.018 1.00 90.06 178 LEU A O 1
ATOM 1367 N N . ALA A 1 179 ? -11.068 -2.823 -4.918 1.00 89.38 179 ALA A N 1
ATOM 1368 C CA . ALA A 1 179 ? -10.305 -4.031 -5.230 1.00 89.38 179 ALA A CA 1
ATOM 1369 C C . ALA A 1 179 ? -11.068 -4.936 -6.214 1.00 89.38 179 ALA A C 1
ATOM 1371 O O . ALA A 1 179 ? -10.503 -5.375 -7.215 1.00 89.38 179 ALA A O 1
ATOM 1372 N N . VAL A 1 180 ? -12.368 -5.150 -5.990 1.00 88.31 180 VAL A N 1
ATOM 1373 C CA . VAL A 1 180 ? -13.231 -5.932 -6.894 1.00 88.31 180 VAL A CA 1
ATOM 1374 C C . VAL A 1 180 ? -13.376 -5.250 -8.257 1.00 88.31 180 VAL A C 1
ATOM 1376 O O . VAL A 1 180 ? -13.261 -5.909 -9.289 1.00 88.31 180 VAL A O 1
ATOM 1379 N N . ALA A 1 181 ? -13.566 -3.929 -8.283 1.00 86.00 181 ALA A N 1
ATOM 1380 C CA . ALA A 1 181 ? -13.635 -3.152 -9.518 1.00 86.00 181 ALA A CA 1
ATOM 1381 C C . ALA A 1 181 ? -12.329 -3.241 -10.321 1.00 86.00 181 ALA A C 1
ATOM 1383 O O . ALA A 1 181 ? -12.367 -3.330 -11.547 1.00 86.00 181 ALA A O 1
ATOM 1384 N N . ASN A 1 182 ? -11.182 -3.287 -9.635 1.00 81.25 182 ASN A N 1
ATOM 1385 C CA . ASN A 1 182 ? -9.894 -3.518 -10.273 1.00 81.25 182 ASN A CA 1
ATOM 1386 C C . ASN A 1 182 ? -9.801 -4.917 -10.886 1.00 81.25 182 ASN A C 1
ATOM 1388 O O . ASN A 1 182 ? -9.252 -5.028 -11.971 1.00 81.25 182 ASN A O 1
ATOM 1392 N N . VAL A 1 183 ? -10.368 -5.963 -10.277 1.00 76.50 183 VAL A N 1
ATOM 1393 C CA . VAL A 1 183 ? -10.432 -7.308 -10.891 1.00 76.50 183 VAL A CA 1
ATOM 1394 C C . VAL A 1 183 ? -11.365 -7.331 -12.111 1.00 76.50 183 VAL A C 1
ATOM 1396 O O . VAL A 1 183 ? -11.077 -7.996 -13.103 1.00 76.50 183 VAL A O 1
ATOM 1399 N N . GLY A 1 184 ? -12.467 -6.577 -12.071 1.00 68.69 184 GLY A N 1
ATOM 1400 C CA . GLY A 1 184 ? -13.485 -6.513 -13.127 1.00 68.69 184 GLY A CA 1
ATOM 1401 C C . GLY A 1 184 ? -13.140 -5.643 -14.344 1.00 68.69 184 GLY A C 1
ATOM 1402 O O . GLY A 1 184 ? -14.028 -5.349 -15.143 1.00 68.69 184 GLY A O 1
ATOM 1403 N N . GLY A 1 185 ? -11.883 -5.217 -14.507 1.00 62.00 185 GLY A N 1
ATOM 1404 C CA . GLY A 1 185 ? -11.427 -4.215 -15.484 1.00 62.00 185 GLY A CA 1
ATOM 1405 C C . GLY A 1 185 ? -11.552 -4.554 -16.982 1.00 62.00 185 GLY A C 1
ATOM 1406 O O . GLY A 1 185 ? -10.939 -3.872 -17.798 1.00 62.00 185 GLY A O 1
ATOM 1407 N N . TYR A 1 186 ? -12.363 -5.538 -17.375 1.00 56.16 186 TYR A N 1
ATOM 1408 C CA . TYR A 1 186 ? -12.601 -5.933 -18.773 1.00 56.16 186 TYR A CA 1
ATOM 1409 C C . TYR A 1 186 ? -13.474 -4.945 -19.576 1.00 56.16 186 TYR A C 1
ATOM 1411 O O . TYR A 1 186 ? -13.625 -5.099 -20.784 1.00 56.16 186 TYR A O 1
ATOM 1419 N N . LEU A 1 187 ? -14.039 -3.917 -18.932 1.00 58.31 187 LEU A N 1
ATOM 1420 C CA . LEU A 1 187 ? -15.039 -3.014 -19.526 1.00 58.31 187 LEU A CA 1
ATOM 1421 C C . LEU A 1 187 ? -14.485 -1.656 -20.002 1.00 58.31 187 LEU A C 1
ATOM 1423 O O . LEU A 1 187 ? -15.260 -0.750 -20.295 1.00 58.31 187 LEU A O 1
ATOM 1427 N N . GLY A 1 188 ? -13.162 -1.463 -20.044 1.00 63.31 188 GLY A N 1
ATOM 1428 C CA . GLY A 1 188 ? -12.563 -0.191 -20.487 1.00 63.31 188 GLY A CA 1
ATOM 1429 C C . GLY A 1 188 ? -12.698 0.973 -19.489 1.00 63.31 188 GLY A C 1
ATOM 1430 O O . GLY A 1 188 ? -12.375 2.110 -19.818 1.00 63.31 188 GLY A O 1
ATOM 1431 N N . LEU A 1 189 ? -13.126 0.701 -18.251 1.00 68.88 189 LEU A N 1
ATOM 1432 C CA . LEU A 1 189 ? -13.296 1.695 -17.178 1.00 68.88 189 LEU A CA 1
ATOM 1433 C C . LEU A 1 189 ? -12.034 1.918 -16.321 1.00 68.88 189 LEU A C 1
ATOM 1435 O O . LEU A 1 189 ? -12.090 2.636 -15.323 1.00 68.88 189 LEU A O 1
ATOM 1439 N N . GLY A 1 190 ? -10.891 1.330 -16.693 1.00 72.69 190 GLY A N 1
ATOM 1440 C CA . GLY A 1 190 ? -9.669 1.332 -15.877 1.00 72.69 190 GLY A CA 1
ATOM 1441 C C . GLY A 1 190 ? -9.190 2.727 -15.458 1.00 72.69 190 GLY A C 1
ATOM 1442 O O . GLY A 1 190 ? -8.807 2.919 -14.308 1.00 72.69 190 GLY A O 1
ATOM 1443 N N . GLY A 1 191 ? -9.296 3.726 -16.343 1.00 73.31 191 GLY A N 1
ATOM 1444 C CA . GLY A 1 191 ? -8.910 5.107 -16.024 1.00 73.31 191 GLY A CA 1
ATOM 1445 C C . GLY A 1 191 ? -9.775 5.750 -14.934 1.00 73.31 191 GLY A C 1
ATOM 1446 O O . GLY A 1 191 ? -9.253 6.406 -14.037 1.00 73.31 191 GLY A O 1
ATOM 1447 N N . ILE A 1 192 ? -11.092 5.514 -14.961 1.00 80.62 192 ILE A N 1
ATOM 1448 C CA . ILE A 1 192 ? -12.022 6.036 -13.947 1.00 80.62 192 ILE A CA 1
ATOM 1449 C C . ILE A 1 192 ? -11.787 5.331 -12.608 1.00 80.62 192 ILE A C 1
ATOM 1451 O O . ILE A 1 192 ? -11.747 5.984 -11.568 1.00 80.62 192 ILE A O 1
ATOM 1455 N N . VAL A 1 193 ? -11.580 4.010 -12.628 1.00 83.00 193 VAL A N 1
ATOM 1456 C CA . VAL A 1 193 ? -11.283 3.223 -11.421 1.00 83.00 193 VAL A CA 1
ATOM 1457 C C . VAL A 1 193 ? -9.980 3.693 -10.768 1.00 83.00 193 VAL A C 1
ATOM 1459 O O . VAL A 1 193 ? -9.951 3.890 -9.555 1.00 83.00 193 VAL A O 1
ATOM 1462 N N . ALA A 1 194 ? -8.932 3.946 -11.556 1.00 80.38 194 ALA A N 1
ATOM 1463 C CA . ALA A 1 194 ? -7.666 4.479 -11.055 1.00 80.38 194 ALA A CA 1
ATOM 1464 C C . ALA A 1 194 ? -7.826 5.886 -10.452 1.00 80.38 194 ALA A C 1
ATOM 1466 O O . ALA A 1 194 ? -7.335 6.147 -9.354 1.00 80.38 194 ALA A O 1
ATOM 1467 N N . MET A 1 195 ? -8.565 6.777 -11.123 1.00 82.50 195 MET A N 1
ATOM 1468 C CA . MET A 1 195 ? -8.847 8.124 -10.614 1.00 82.50 195 MET A CA 1
ATOM 1469 C C . MET A 1 195 ? -9.609 8.079 -9.283 1.00 82.50 195 MET A C 1
ATOM 1471 O O . MET A 1 195 ? -9.196 8.722 -8.316 1.00 82.50 195 MET A O 1
ATOM 1475 N N . ILE A 1 196 ? -10.692 7.296 -9.210 1.00 87.12 196 ILE A N 1
ATOM 1476 C CA . ILE A 1 196 ? -11.473 7.109 -7.978 1.00 87.12 196 ILE A CA 1
ATOM 1477 C C . ILE A 1 196 ? -10.591 6.515 -6.879 1.00 87.12 196 ILE A C 1
ATOM 1479 O O . ILE A 1 196 ? -10.644 6.981 -5.743 1.00 87.12 196 ILE A O 1
ATOM 1483 N N . GLY A 1 197 ? -9.760 5.526 -7.212 1.00 85.75 197 GLY A N 1
ATOM 1484 C CA . GLY A 1 197 ? -8.834 4.910 -6.269 1.00 85.75 197 GLY A CA 1
ATOM 1485 C C . GLY A 1 197 ? -7.857 5.915 -5.667 1.00 85.75 197 GLY A C 1
ATOM 1486 O O . GLY A 1 197 ? -7.761 6.011 -4.446 1.00 85.75 197 GLY A O 1
ATOM 1487 N N . ASN A 1 198 ? -7.200 6.724 -6.499 1.00 86.44 198 ASN A N 1
ATOM 1488 C CA . ASN A 1 198 ? -6.269 7.753 -6.033 1.00 86.44 198 ASN A CA 1
ATOM 1489 C C . ASN A 1 198 ? -6.956 8.799 -5.142 1.00 86.44 198 ASN A C 1
ATOM 1491 O O . ASN A 1 198 ? -6.420 9.161 -4.094 1.00 86.44 198 ASN A O 1
ATOM 1495 N N . LEU A 1 199 ? -8.162 9.248 -5.508 1.00 89.25 199 LEU A N 1
ATOM 1496 C CA . LEU A 1 199 ? -8.951 10.161 -4.673 1.00 89.25 199 LEU A CA 1
ATOM 1497 C C . LEU A 1 199 ? -9.327 9.526 -3.331 1.00 89.25 199 LEU A C 1
ATOM 1499 O O . LEU A 1 199 ? -9.258 10.194 -2.298 1.00 89.25 199 LEU A O 1
ATOM 1503 N N . LEU A 1 200 ? -9.689 8.241 -3.338 1.00 91.19 200 LEU A N 1
ATOM 1504 C CA . LEU A 1 200 ? -10.017 7.501 -2.127 1.00 91.19 200 LEU A CA 1
ATOM 1505 C C . LEU A 1 200 ? -8.801 7.397 -1.199 1.00 91.19 200 LEU A C 1
ATOM 1507 O O . LEU A 1 200 ? -8.947 7.685 -0.015 1.00 91.19 200 LEU A O 1
ATOM 1511 N N . PHE A 1 201 ? -7.612 7.085 -1.731 1.00 88.25 201 PHE A N 1
ATOM 1512 C CA . PHE A 1 201 ? -6.361 7.056 -0.961 1.00 88.25 201 PHE A CA 1
ATOM 1513 C C . PHE A 1 201 ? -6.012 8.413 -0.349 1.00 88.25 201 PHE A C 1
ATOM 1515 O O . PHE A 1 201 ? -5.718 8.486 0.843 1.00 88.25 201 PHE A O 1
ATOM 1522 N N . ILE A 1 202 ? -6.082 9.495 -1.131 1.00 88.50 202 ILE A N 1
ATOM 1523 C CA . ILE A 1 202 ? -5.805 10.851 -0.630 1.00 88.50 202 ILE A CA 1
ATOM 1524 C C . ILE A 1 202 ? -6.801 11.218 0.472 1.00 88.50 202 ILE A C 1
ATOM 1526 O O . ILE A 1 202 ? -6.406 11.669 1.550 1.00 88.50 202 ILE A O 1
ATOM 1530 N N . GLY A 1 203 ? -8.093 10.992 0.223 1.00 90.19 203 GLY A N 1
ATOM 1531 C CA . GLY A 1 203 ? -9.153 11.276 1.182 1.00 90.19 203 GLY A CA 1
ATOM 1532 C C . GLY A 1 203 ? -8.981 10.488 2.479 1.00 90.19 203 GLY A C 1
ATOM 1533 O O . GLY A 1 203 ? -9.041 11.074 3.561 1.00 90.19 203 GLY A O 1
ATOM 1534 N N . SER A 1 204 ? -8.711 9.183 2.388 1.00 90.69 204 SER A N 1
ATOM 1535 C CA . SER A 1 204 ? -8.509 8.333 3.563 1.00 90.69 204 SER A CA 1
ATOM 1536 C C . SER A 1 204 ? -7.245 8.693 4.338 1.00 90.69 204 SER A C 1
ATOM 1538 O O . SER A 1 204 ? -7.285 8.685 5.567 1.00 90.69 204 SER A O 1
ATOM 1540 N N . ALA A 1 205 ? -6.154 9.046 3.653 1.00 87.94 205 ALA A N 1
ATOM 1541 C CA . ALA A 1 205 ? -4.888 9.429 4.276 1.00 87.94 205 ALA A CA 1
ATOM 1542 C C . ALA A 1 205 ? -5.040 10.725 5.084 1.00 87.94 205 ALA A C 1
ATOM 1544 O O . ALA A 1 205 ? -4.757 10.770 6.284 1.00 87.94 205 ALA A O 1
ATOM 1545 N N . ILE A 1 206 ? -5.597 11.770 4.459 1.00 90.12 206 ILE A N 1
ATOM 1546 C CA . ILE A 1 206 ? -5.867 13.051 5.127 1.00 90.12 206 ILE A CA 1
ATOM 1547 C C . ILE A 1 206 ? -6.822 12.842 6.304 1.00 90.12 206 ILE A C 1
ATOM 1549 O O . ILE A 1 206 ? -6.569 13.331 7.408 1.00 90.12 206 ILE A O 1
ATOM 1553 N N . PHE A 1 207 ? -7.902 12.085 6.097 1.00 91.12 207 PHE A N 1
ATOM 1554 C CA . PHE A 1 207 ? -8.864 11.795 7.155 1.00 91.12 207 PHE A CA 1
ATOM 1555 C C . PHE A 1 207 ? -8.215 11.056 8.333 1.00 91.12 207 PHE A C 1
ATOM 1557 O O . PHE A 1 207 ? -8.442 11.418 9.488 1.00 91.12 207 PHE A O 1
ATOM 1564 N N . THR A 1 208 ? -7.352 10.079 8.053 1.00 89.69 208 THR A N 1
ATOM 1565 C CA . THR A 1 208 ? -6.596 9.319 9.058 1.00 89.69 208 THR A CA 1
ATOM 1566 C C . THR A 1 208 ? -5.675 10.207 9.881 1.00 89.69 208 THR A C 1
ATOM 1568 O O . THR A 1 208 ? -5.686 10.109 11.112 1.00 89.69 208 THR A O 1
ATOM 1571 N N . LEU A 1 209 ? -4.929 11.107 9.238 1.00 89.38 209 LEU A N 1
ATOM 1572 C CA . LEU A 1 209 ? -4.060 12.059 9.931 1.00 89.38 209 LEU A CA 1
ATOM 1573 C C . LEU A 1 209 ? -4.865 13.004 10.832 1.00 89.38 209 LEU A C 1
ATOM 1575 O O . LEU A 1 209 ? -4.527 13.175 12.006 1.00 89.38 209 LEU A O 1
ATOM 1579 N N . VAL A 1 210 ? -5.964 13.567 10.319 1.00 90.75 210 VAL A N 1
ATOM 1580 C CA . VAL A 1 210 ? -6.830 14.479 11.082 1.00 90.75 210 VAL A CA 1
ATOM 1581 C C . VAL A 1 210 ? -7.450 13.768 12.284 1.00 90.75 210 VAL A C 1
ATOM 1583 O O . VAL A 1 210 ? -7.382 14.276 13.405 1.00 90.75 210 VAL A O 1
ATOM 1586 N N . VAL A 1 211 ? -8.030 12.582 12.088 1.00 88.62 211 VAL A N 1
ATOM 1587 C CA . VAL A 1 211 ? -8.655 11.817 13.176 1.00 88.62 211 VAL A CA 1
ATOM 1588 C C . VAL A 1 211 ? -7.622 11.396 14.215 1.00 88.62 211 VAL A C 1
ATOM 1590 O O . VAL A 1 211 ? -7.874 11.567 15.408 1.00 88.62 211 VAL A O 1
ATOM 1593 N N . SER A 1 212 ? -6.463 10.893 13.791 1.00 86.81 212 SER A N 1
ATOM 1594 C CA . SER A 1 212 ? -5.390 10.486 14.703 1.00 86.81 212 SER A CA 1
ATOM 1595 C C . SER A 1 212 ? -4.881 11.670 15.529 1.00 86.81 212 SER A C 1
ATOM 1597 O O . SER A 1 212 ? -4.719 11.552 16.744 1.00 86.81 212 SER A O 1
ATOM 1599 N N . PHE A 1 213 ? -4.736 12.849 14.917 1.00 88.56 213 PHE A N 1
ATOM 1600 C CA . PHE A 1 213 ? -4.358 14.072 15.626 1.00 88.56 213 PHE A CA 1
ATOM 1601 C C . PHE A 1 213 ? -5.418 14.507 16.647 1.00 88.56 213 PHE A C 1
ATOM 1603 O O . PHE A 1 213 ? -5.095 14.841 17.790 1.00 88.56 213 PHE A O 1
ATOM 1610 N N . LEU A 1 214 ? -6.699 14.471 16.269 1.00 87.50 214 LEU A N 1
ATOM 1611 C CA . LEU A 1 214 ? -7.802 14.804 17.173 1.00 87.50 214 LEU A CA 1
ATOM 1612 C C . LEU A 1 214 ? -7.916 13.804 18.332 1.00 87.50 214 LEU A C 1
ATOM 1614 O O . LEU A 1 214 ? -8.142 14.216 19.470 1.00 87.50 214 LEU A O 1
ATOM 1618 N N . ALA A 1 215 ? -7.740 12.509 18.067 1.00 86.00 215 ALA A N 1
ATOM 1619 C CA . ALA A 1 215 ? -7.736 11.464 19.086 1.00 86.00 215 ALA A CA 1
ATOM 1620 C C . ALA A 1 215 ? -6.557 11.632 20.055 1.00 86.00 215 ALA A C 1
ATOM 1622 O O . ALA A 1 215 ? -6.735 11.506 21.270 1.00 86.00 215 ALA A O 1
ATOM 1623 N N . TRP A 1 216 ? -5.380 12.003 19.543 1.00 88.19 216 TRP A N 1
ATOM 1624 C CA . TRP A 1 216 ? -4.221 12.318 20.374 1.00 88.19 216 TRP A CA 1
ATOM 1625 C C . TRP A 1 216 ? -4.481 13.525 21.280 1.00 88.19 216 TRP A C 1
ATOM 1627 O O . TRP A 1 216 ? -4.269 13.440 22.492 1.00 88.19 216 TRP A O 1
ATOM 1637 N N . ARG A 1 217 ? -5.052 14.611 20.737 1.00 87.69 217 ARG A N 1
ATOM 1638 C CA . ARG A 1 217 ? -5.452 15.788 21.531 1.00 87.69 217 ARG A CA 1
ATOM 1639 C C . ARG A 1 217 ? -6.498 15.480 22.604 1.00 87.69 217 ARG A C 1
ATOM 1641 O O . ARG A 1 217 ? -6.542 16.170 23.616 1.00 87.69 217 ARG A O 1
ATOM 1648 N N . ARG A 1 218 ? -7.321 14.448 22.409 1.00 83.81 218 ARG A N 1
ATOM 1649 C CA . ARG A 1 218 ? -8.311 13.967 23.390 1.00 83.81 218 ARG A CA 1
ATOM 1650 C C . ARG A 1 218 ? -7.737 12.981 24.416 1.00 83.81 218 ARG A C 1
ATOM 1652 O O . ARG A 1 218 ? -8.493 12.444 25.218 1.00 83.81 218 ARG A O 1
ATOM 1659 N N . GLY A 1 219 ? -6.422 12.753 24.410 1.00 82.75 219 GLY A N 1
ATOM 1660 C CA . GLY A 1 219 ? -5.717 11.956 25.416 1.00 82.75 219 GLY A CA 1
ATOM 1661 C C . GLY A 1 219 ? -5.379 10.522 24.998 1.00 82.75 219 GLY A C 1
ATOM 1662 O O . GLY A 1 219 ? -4.794 9.791 25.798 1.00 82.75 219 GLY A O 1
ATOM 1663 N N . SER A 1 220 ? -5.684 10.102 23.763 1.00 82.25 220 SER A N 1
ATOM 1664 C CA . SER A 1 220 ? -5.261 8.785 23.267 1.00 82.25 220 SER A CA 1
ATOM 1665 C C . SER A 1 220 ? -3.762 8.786 22.958 1.00 82.25 220 SER A C 1
ATOM 1667 O O . SER A 1 220 ? -3.314 9.296 21.929 1.00 82.25 220 SER A O 1
ATOM 1669 N N . ARG A 1 221 ? -2.959 8.199 23.853 1.00 83.50 221 ARG A N 1
ATOM 1670 C CA . ARG A 1 221 ? -1.507 8.045 23.640 1.00 83.50 221 ARG A CA 1
ATOM 1671 C C . ARG A 1 221 ? -1.194 7.136 22.451 1.00 83.50 221 ARG A C 1
ATOM 1673 O O . ARG A 1 221 ? -0.246 7.409 21.724 1.00 83.50 221 ARG A O 1
ATOM 1680 N N . ALA A 1 222 ? -2.008 6.101 22.233 1.00 82.81 222 ALA A N 1
ATOM 1681 C CA . ALA A 1 222 ? -1.862 5.184 21.104 1.00 82.81 222 ALA A CA 1
ATOM 1682 C C . ALA A 1 222 ? -1.976 5.919 19.757 1.00 82.81 222 ALA A C 1
ATOM 1684 O O . ALA A 1 222 ? -1.137 5.722 18.883 1.00 82.81 222 ALA A O 1
ATOM 1685 N N . ALA A 1 223 ? -2.940 6.838 19.624 1.00 82.62 223 ALA A N 1
ATOM 1686 C CA . ALA A 1 223 ? -3.103 7.648 18.415 1.00 82.62 223 ALA A CA 1
ATOM 1687 C C . ALA A 1 223 ? -1.916 8.597 18.164 1.00 82.62 223 ALA A C 1
ATOM 1689 O O . ALA A 1 223 ? -1.539 8.818 17.017 1.00 82.62 223 ALA A O 1
ATOM 1690 N N . GLY A 1 224 ? -1.299 9.126 19.226 1.00 84.56 224 GLY A N 1
ATOM 1691 C CA . GLY A 1 224 ? -0.089 9.947 19.117 1.00 84.56 224 GLY A CA 1
ATOM 1692 C C . GLY A 1 224 ? 1.108 9.157 18.582 1.00 84.56 224 GLY A C 1
ATOM 1693 O O . GLY A 1 224 ? 1.752 9.589 17.628 1.00 84.56 224 GLY A O 1
ATOM 1694 N N . TRP A 1 225 ? 1.367 7.969 19.141 1.00 86.50 225 TRP A N 1
ATOM 1695 C CA . TRP A 1 225 ? 2.425 7.081 18.643 1.00 86.50 225 TRP A CA 1
ATOM 1696 C C . TRP A 1 225 ? 2.170 6.622 17.208 1.00 86.50 225 TRP A C 1
ATOM 1698 O O . TRP A 1 225 ? 3.095 6.615 16.397 1.00 86.50 225 TRP A O 1
ATOM 1708 N N . PHE A 1 226 ? 0.914 6.312 16.878 1.00 85.81 226 PHE A N 1
ATOM 1709 C CA . PHE A 1 226 ? 0.508 6.014 15.509 1.00 85.81 226 PHE A CA 1
ATOM 1710 C C . PHE A 1 226 ? 0.825 7.183 14.565 1.00 85.81 226 PHE A C 1
ATOM 1712 O O . PHE A 1 226 ? 1.438 6.971 13.527 1.00 85.81 226 PHE A O 1
ATOM 1719 N N . LEU A 1 227 ? 0.495 8.424 14.933 1.00 85.62 227 LEU A N 1
ATOM 1720 C CA . LEU A 1 227 ? 0.725 9.591 14.077 1.00 85.62 227 LEU A CA 1
ATOM 1721 C C . LEU A 1 227 ? 2.216 9.856 13.815 1.00 85.62 227 LEU A C 1
ATOM 1723 O O . LEU A 1 227 ? 2.577 10.259 12.712 1.00 85.62 227 LEU A O 1
ATOM 1727 N N . ILE A 1 228 ? 3.084 9.585 14.793 1.00 86.56 228 ILE A N 1
ATOM 1728 C CA . ILE A 1 228 ? 4.541 9.683 14.619 1.00 86.56 228 ILE A CA 1
ATOM 1729 C C . ILE A 1 228 ? 5.042 8.603 13.655 1.00 86.56 228 ILE A C 1
ATOM 1731 O O . ILE A 1 228 ? 5.799 8.904 12.736 1.00 86.56 228 ILE A O 1
ATOM 1735 N N . ALA A 1 229 ? 4.612 7.355 13.848 1.00 83.81 229 ALA A N 1
ATOM 1736 C CA . ALA A 1 229 ? 5.095 6.232 13.050 1.00 83.81 229 ALA A CA 1
ATOM 1737 C C . ALA A 1 229 ? 4.517 6.210 11.618 1.00 83.81 229 ALA A C 1
ATOM 1739 O O . ALA A 1 229 ? 5.231 5.856 10.682 1.00 83.81 229 ALA A O 1
ATOM 1740 N N . TRP A 1 230 ? 3.265 6.638 11.423 1.00 84.12 230 TRP A N 1
ATOM 1741 C CA . TRP A 1 230 ? 2.588 6.638 10.117 1.00 84.12 230 TRP A CA 1
ATOM 1742 C C . TRP A 1 230 ? 2.626 7.981 9.393 1.00 84.12 230 TRP A C 1
ATOM 1744 O O . TRP A 1 230 ? 2.397 8.009 8.188 1.00 84.12 230 TRP A O 1
ATOM 1754 N N . GLY A 1 231 ? 2.951 9.090 10.064 1.00 84.44 231 GLY A N 1
ATOM 1755 C CA . GLY A 1 231 ? 2.901 10.425 9.457 1.00 84.44 231 GLY A CA 1
ATOM 1756 C C . GLY A 1 231 ? 3.737 10.550 8.181 1.00 84.44 231 GLY A C 1
ATOM 1757 O O . GLY A 1 231 ? 3.260 11.080 7.179 1.00 84.44 231 GLY A O 1
ATOM 1758 N N . LEU A 1 232 ? 4.958 10.002 8.188 1.00 83.25 232 LEU A N 1
ATOM 1759 C CA . LEU A 1 232 ? 5.825 9.994 7.007 1.00 83.25 232 LEU A CA 1
ATOM 1760 C C . LEU A 1 232 ? 5.259 9.114 5.880 1.00 83.25 232 LEU A C 1
ATOM 1762 O O . LEU A 1 232 ? 5.291 9.513 4.718 1.00 83.25 232 LEU A O 1
ATOM 1766 N 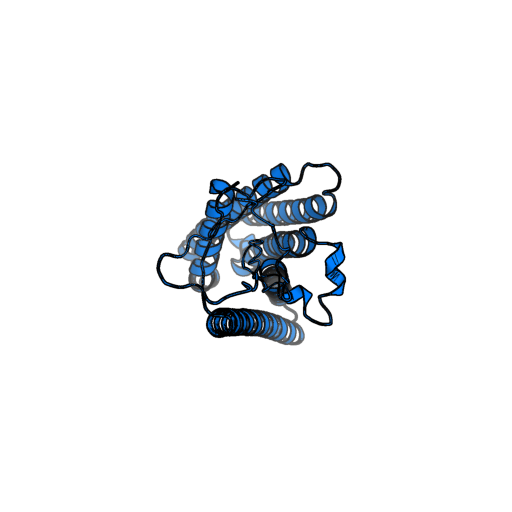N . LEU A 1 233 ? 4.717 7.940 6.220 1.00 82.06 233 LEU A N 1
ATOM 1767 C CA . LEU A 1 233 ? 4.126 7.009 5.255 1.00 82.06 233 LEU A CA 1
ATOM 1768 C C . LEU A 1 233 ? 2.903 7.626 4.557 1.00 82.06 233 LEU A C 1
ATOM 1770 O O . LEU A 1 233 ? 2.797 7.574 3.332 1.00 82.06 233 LEU A O 1
ATOM 1774 N N . GLU A 1 234 ? 2.006 8.247 5.322 1.00 83.50 234 GLU A N 1
ATOM 1775 C CA . GLU A 1 234 ? 0.810 8.914 4.795 1.00 83.50 234 GLU A CA 1
ATOM 1776 C C . GLU A 1 234 ? 1.185 10.113 3.916 1.00 83.50 234 GLU A C 1
ATOM 1778 O O . GLU A 1 234 ? 0.645 10.274 2.822 1.00 83.50 234 GLU A O 1
ATOM 1783 N N . ALA A 1 235 ? 2.172 10.916 4.331 1.00 81.56 235 ALA A N 1
ATOM 1784 C CA . ALA A 1 235 ? 2.669 12.030 3.525 1.00 81.56 235 ALA A CA 1
ATOM 1785 C C . ALA A 1 235 ? 3.209 11.557 2.163 1.00 81.56 235 ALA A C 1
ATOM 1787 O O . ALA A 1 235 ? 2.888 12.146 1.128 1.00 81.56 235 ALA A O 1
ATOM 1788 N N . MET A 1 236 ? 3.977 10.464 2.146 1.00 82.12 236 MET A N 1
ATOM 1789 C CA . MET A 1 236 ? 4.487 9.872 0.905 1.00 82.12 236 MET A CA 1
ATOM 1790 C C . MET A 1 236 ? 3.375 9.261 0.045 1.00 82.12 236 MET A C 1
ATOM 1792 O O . MET A 1 236 ? 3.415 9.373 -1.182 1.00 82.12 236 MET A O 1
ATOM 1796 N N . THR A 1 237 ? 2.357 8.667 0.668 1.00 79.94 237 THR A N 1
ATOM 1797 C CA . THR A 1 237 ? 1.185 8.121 -0.035 1.00 79.94 237 THR A CA 1
ATOM 1798 C C . THR A 1 237 ? 0.404 9.234 -0.731 1.00 79.94 237 THR A C 1
ATOM 1800 O O . THR A 1 237 ? 0.108 9.124 -1.921 1.00 79.94 237 THR A O 1
ATOM 1803 N N . ILE A 1 238 ? 0.162 10.350 -0.035 1.00 81.19 238 ILE A N 1
ATOM 1804 C CA . ILE A 1 238 ? -0.488 11.540 -0.600 1.00 81.19 238 ILE A CA 1
ATOM 1805 C C . ILE A 1 238 ? 0.337 12.104 -1.761 1.00 81.19 238 ILE A C 1
ATOM 1807 O O . ILE A 1 238 ? -0.215 12.355 -2.830 1.00 81.19 238 ILE A O 1
ATOM 1811 N N . ALA A 1 239 ? 1.651 12.268 -1.582 1.00 79.94 239 ALA A N 1
ATOM 1812 C CA . ALA A 1 239 ? 2.532 12.781 -2.632 1.00 79.94 239 ALA A CA 1
ATOM 1813 C C . ALA A 1 239 ? 2.523 11.884 -3.883 1.00 79.94 239 ALA A C 1
ATOM 1815 O O . ALA A 1 239 ? 2.454 12.382 -5.007 1.00 79.94 239 ALA A O 1
ATOM 1816 N N . THR A 1 240 ? 2.538 10.563 -3.690 1.00 76.00 240 THR A N 1
ATOM 1817 C CA . THR A 1 240 ? 2.510 9.582 -4.784 1.00 76.00 240 THR A CA 1
ATOM 1818 C C . THR A 1 240 ? 1.171 9.606 -5.520 1.00 76.00 240 THR A C 1
ATOM 1820 O O . THR A 1 240 ? 1.153 9.716 -6.745 1.00 76.00 240 THR A O 1
ATOM 1823 N N . ALA A 1 241 ? 0.053 9.572 -4.792 1.00 76.12 241 ALA A N 1
ATOM 1824 C CA . ALA A 1 241 ? -1.283 9.612 -5.383 1.00 76.12 241 ALA A CA 1
ATOM 1825 C C . ALA A 1 241 ? -1.541 10.935 -6.122 1.00 76.12 241 ALA A C 1
ATOM 1827 O O . ALA A 1 241 ? -2.099 10.936 -7.220 1.00 76.12 241 ALA A O 1
ATOM 1828 N N . LEU A 1 242 ? -1.078 12.061 -5.567 1.00 78.56 242 LEU A N 1
ATOM 1829 C CA . LEU A 1 242 ? -1.172 13.365 -6.217 1.00 78.56 242 LEU A CA 1
ATOM 1830 C C . LEU A 1 242 ? -0.345 13.408 -7.505 1.00 78.56 242 LEU A C 1
ATOM 1832 O O . LEU A 1 242 ? -0.843 13.863 -8.531 1.00 78.56 242 LEU A O 1
ATOM 1836 N N . ARG A 1 243 ? 0.888 12.887 -7.482 1.00 78.31 243 ARG A N 1
ATOM 1837 C CA . ARG A 1 243 ? 1.719 12.775 -8.688 1.00 78.31 243 ARG A CA 1
ATOM 1838 C C . ARG A 1 243 ? 1.021 11.954 -9.772 1.00 78.31 243 ARG A C 1
ATOM 1840 O O . ARG A 1 243 ? 1.048 12.359 -10.926 1.00 78.31 243 ARG A O 1
ATOM 1847 N N . MET A 1 244 ? 0.389 10.837 -9.412 1.00 71.94 244 MET A N 1
ATOM 1848 C CA . MET A 1 244 ? -0.343 10.004 -10.373 1.00 71.94 244 MET A CA 1
ATOM 1849 C C . MET A 1 244 ? -1.573 10.708 -10.954 1.00 71.94 244 MET A C 1
ATOM 1851 O O . MET A 1 244 ? -1.852 10.540 -12.134 1.00 71.94 244 MET A O 1
ATOM 1855 N N . LEU A 1 245 ? -2.288 11.511 -10.159 1.00 74.50 245 LEU A N 1
ATOM 1856 C CA . LEU A 1 245 ? -3.420 12.307 -10.648 1.00 74.50 245 LEU A CA 1
ATOM 1857 C C . LEU A 1 245 ? -2.990 13.454 -11.567 1.00 74.50 245 LEU A C 1
ATOM 1859 O O . LEU A 1 245 ? -3.712 13.781 -12.497 1.00 74.50 245 LEU A O 1
ATOM 1863 N N . LEU A 1 246 ? -1.842 14.076 -11.298 1.00 71.88 246 LEU A N 1
ATOM 1864 C CA . LEU A 1 246 ? -1.317 15.173 -12.116 1.00 71.88 246 LEU A CA 1
ATOM 1865 C C . LEU A 1 246 ? -0.653 14.688 -13.414 1.00 71.88 246 LEU A C 1
ATOM 1867 O O . LEU A 1 246 ? -0.458 15.489 -14.323 1.00 71.88 246 LEU A O 1
ATOM 1871 N N . ALA A 1 247 ? -0.278 13.408 -13.482 1.00 63.16 247 ALA A N 1
ATOM 1872 C CA . ALA A 1 247 ? 0.422 12.806 -14.615 1.00 63.16 247 ALA A CA 1
ATOM 1873 C C . ALA A 1 247 ? -0.471 11.945 -15.538 1.00 63.16 247 ALA A C 1
ATOM 1875 O O . ALA A 1 247 ? 0.066 11.348 -16.470 1.00 63.16 247 ALA A O 1
ATOM 1876 N N . GLY A 1 248 ? -1.782 11.827 -15.277 1.00 52.12 248 GLY A N 1
ATOM 1877 C CA . GLY A 1 248 ? -2.735 11.009 -16.059 1.00 52.12 248 GLY A CA 1
ATOM 1878 C C . GLY A 1 248 ? -3.841 11.809 -16.742 1.00 52.12 248 GLY A C 1
ATOM 1879 O O . GLY A 1 248 ? -4.432 11.276 -17.722 1.00 52.12 248 GLY A O 1
#

Radius of gyration: 21.97 Å; chains: 1; bounding box: 51×34×74 Å

pLDDT: mean 79.56, std 14.36, range [31.73, 96.81]

Secondary structure (DSSP, 8-state):
-----PPPP-PPPPPPGGG--------SSPPPTT----------STTTT--------HHHHHHHHHHHHHHHHHHHHHHHHHHHHHHHHHHHH--HHHHHHHHHHHHHHHHHHHHTSGGGGSTTTGGGGGGTTHHHHHHHHHHHHHHHHHHHHHTTHHHH-HHHHHHHHHHHHHHHHHHHHHHTGGGS-HHHHHHHHHHHHHHHHHHHHHHHHHHHHTT-HHHHHHHHHHHHHHHHHHHHHHHHHH--